Protein AF-A0A1V2H5Q6-F1 (afdb_monomer)

Mean predicted aligned error: 11.63 Å

Sequence (181 aa):
MLGTALLAGGGLLLTSLVARAMDHLVLPHLPTYTATATLPDAAARVTLDVYPLPGLPGEYARRLRFAGPAGNATVTPAADAGGYSRVSLYRTPRGSLAVVTMLGEDFFYDAAAGSVRSLRSYVGGERVDGAFTYLGAFDFVETAGRQGVHFRLVSPDEQAECNPAKSAVAACPRLRAARRE

Nearest PDB structures (foldseek):
  6q4w-assembly1_A  TM=3.412E-01  e=9.371E-02  Leishmania mexicana MHOM/GT/2001/U1103
  8uws-assembly1_B  TM=3.431E-01  e=5.092E-01  Enterobacter hormaechei
  8uws-assembly1_C  TM=3.413E-01  e=7.463E-01  Enterobacter hormaechei
  1yrz-assembly2_B  TM=3.298E-01  e=1.693E+00  Halalkalibacterium halodurans C-125
  2xyi-assembly1_A  TM=2.698E-01  e=1.788E+00  Drosophila melanogaster

Organism: NCBI:txid1817963

Radius of gyration: 21.39 Å; Cα contacts (8 Å, |Δi|>4): 344; chains: 1; bounding box: 43×57×73 Å

Structure (mmCIF, N/CA/C/O backbone):
data_AF-A0A1V2H5Q6-F1
#
_entry.id   AF-A0A1V2H5Q6-F1
#
loop_
_atom_site.group_PDB
_atom_site.id
_atom_site.type_symbol
_atom_site.label_atom_id
_atom_site.label_alt_id
_atom_site.label_comp_id
_atom_site.label_asym_id
_atom_site.label_entity_id
_atom_site.label_seq_id
_atom_site.pdbx_PDB_ins_code
_atom_site.Cartn_x
_atom_site.Cartn_y
_atom_site.Cartn_z
_atom_site.occupancy
_atom_site.B_iso_or_equiv
_atom_site.auth_seq_id
_atom_site.auth_comp_id
_atom_site.auth_asym_id
_atom_site.auth_atom_id
_atom_site.pdbx_PDB_model_num
ATOM 1 N N . MET A 1 1 ? 28.310 23.414 -50.725 1.00 46.41 1 MET A N 1
ATOM 2 C CA . MET A 1 1 ? 27.391 22.414 -50.135 1.00 46.41 1 MET A CA 1
ATOM 3 C C . MET A 1 1 ? 27.944 21.923 -48.790 1.00 46.41 1 MET A C 1
ATOM 5 O O . MET A 1 1 ? 28.491 20.836 -48.728 1.00 46.41 1 MET A O 1
ATOM 9 N N . LEU A 1 2 ? 27.864 22.735 -47.726 1.00 46.16 2 LEU A N 1
ATOM 10 C CA . LEU A 1 2 ? 28.378 22.392 -46.379 1.00 46.16 2 LEU A CA 1
ATOM 11 C C . LEU A 1 2 ? 27.372 22.688 -45.241 1.00 46.16 2 LEU A C 1
ATOM 13 O O . LEU A 1 2 ? 27.677 22.472 -44.076 1.00 46.16 2 LEU A O 1
ATOM 17 N N . GLY A 1 3 ? 26.166 23.172 -45.565 1.00 43.28 3 GLY A N 1
ATOM 18 C CA . GLY A 1 3 ? 25.188 23.653 -44.576 1.00 43.28 3 GLY A CA 1
ATOM 19 C C . GLY A 1 3 ? 24.210 22.603 -44.034 1.00 43.28 3 GLY A C 1
ATOM 20 O O . GLY A 1 3 ? 23.549 22.855 -43.035 1.00 43.28 3 GLY A O 1
ATOM 21 N N . THR A 1 4 ? 24.108 21.424 -44.653 1.00 48.72 4 THR A N 1
ATOM 22 C CA . THR A 1 4 ? 23.129 20.388 -44.270 1.00 48.72 4 THR A CA 1
ATOM 23 C C . THR A 1 4 ? 23.675 19.343 -43.291 1.00 48.72 4 THR A C 1
ATOM 25 O O . THR A 1 4 ? 22.891 18.708 -42.593 1.00 48.72 4 THR A O 1
ATOM 28 N N . ALA A 1 5 ? 24.999 19.194 -43.164 1.00 45.88 5 ALA A N 1
ATOM 29 C CA . ALA A 1 5 ? 25.607 18.207 -42.264 1.00 45.88 5 ALA A CA 1
ATOM 30 C C . ALA A 1 5 ? 25.599 18.636 -40.780 1.00 45.88 5 ALA A C 1
ATOM 32 O O . ALA A 1 5 ? 25.458 17.790 -39.898 1.00 45.88 5 ALA A O 1
ATOM 33 N N . LEU A 1 6 ? 25.685 19.943 -40.484 1.00 44.88 6 LEU A N 1
ATOM 34 C CA . LEU A 1 6 ? 25.680 20.443 -39.098 1.00 44.88 6 LEU A CA 1
ATOM 35 C C . LEU A 1 6 ? 24.304 20.338 -38.418 1.00 44.88 6 LEU A C 1
ATOM 37 O O . LEU A 1 6 ? 24.231 20.101 -37.214 1.00 44.88 6 LEU A O 1
ATOM 41 N N . LEU A 1 7 ? 23.215 20.471 -39.180 1.00 47.59 7 LEU A N 1
ATOM 42 C CA . LEU A 1 7 ? 21.852 20.389 -38.644 1.00 47.59 7 LEU A CA 1
ATOM 43 C C . LEU A 1 7 ? 21.458 18.950 -38.273 1.00 47.59 7 LEU A C 1
ATOM 45 O O . LEU A 1 7 ? 20.780 18.743 -37.269 1.00 47.59 7 LEU A O 1
ATOM 49 N N . ALA A 1 8 ? 21.945 17.951 -39.017 1.00 50.66 8 ALA A N 1
ATOM 50 C CA . ALA A 1 8 ? 21.715 16.542 -38.695 1.00 50.66 8 ALA A CA 1
ATOM 51 C C . ALA A 1 8 ? 22.502 16.090 -37.447 1.00 50.66 8 ALA A C 1
ATOM 53 O O . ALA A 1 8 ? 21.960 15.384 -36.598 1.00 50.66 8 ALA A O 1
ATOM 54 N N . GLY A 1 9 ? 23.756 16.538 -37.290 1.00 50.25 9 GLY A N 1
ATOM 55 C CA . GLY A 1 9 ? 24.594 16.194 -36.131 1.00 50.25 9 GLY A CA 1
ATOM 56 C C . GLY A 1 9 ? 24.148 16.859 -34.823 1.00 50.25 9 GLY A C 1
ATOM 57 O O . GLY A 1 9 ? 24.120 16.208 -33.779 1.00 50.25 9 GLY A O 1
ATOM 58 N N . GLY A 1 10 ? 23.741 18.134 -34.875 1.00 56.22 10 GLY A N 1
ATOM 59 C CA . GLY A 1 10 ? 23.216 18.854 -33.709 1.00 56.22 10 GLY A CA 1
ATOM 60 C C . GLY A 1 10 ? 21.866 18.315 -33.225 1.00 56.22 10 GLY A C 1
ATOM 61 O O . GLY A 1 10 ? 21.655 18.188 -32.020 1.00 56.22 10 GLY A O 1
ATOM 62 N N . GLY A 1 11 ? 20.984 17.925 -34.154 1.00 59.38 11 GLY A N 1
ATOM 63 C CA . GLY A 1 11 ? 19.701 17.295 -33.828 1.00 59.38 11 GLY A CA 1
ATOM 64 C C . GLY A 1 11 ? 19.866 15.965 -33.089 1.00 59.38 11 GLY A C 1
ATOM 65 O O . GLY A 1 11 ? 19.240 15.766 -32.052 1.00 59.38 11 GLY A O 1
ATOM 66 N N . LEU A 1 12 ? 20.764 15.096 -33.566 1.00 64.19 12 LEU A N 1
ATOM 67 C CA . LEU A 1 12 ? 21.021 13.783 -32.959 1.00 64.19 12 LEU A CA 1
ATOM 68 C C . LEU A 1 12 ? 21.668 13.880 -31.569 1.00 64.19 12 LEU A C 1
ATOM 70 O O . LEU A 1 12 ? 21.357 13.084 -30.680 1.00 64.19 12 LEU A O 1
ATOM 74 N N . LEU A 1 13 ? 22.548 14.863 -31.356 1.00 70.19 13 LEU A N 1
ATOM 75 C CA . LEU A 1 13 ? 23.154 15.122 -30.047 1.00 70.19 13 LEU A CA 1
ATOM 76 C C . LEU A 1 13 ? 22.114 15.615 -29.039 1.00 70.19 13 LEU A C 1
ATOM 78 O O . LEU A 1 13 ? 22.092 15.129 -27.910 1.00 70.19 13 LEU A O 1
ATOM 82 N N . LEU A 1 14 ? 21.225 16.523 -29.451 1.00 74.69 14 LEU A N 1
ATOM 83 C CA . LEU A 1 14 ? 20.171 17.047 -28.586 1.00 74.69 14 LEU A CA 1
ATOM 84 C C . LEU A 1 14 ? 19.164 15.953 -28.206 1.00 74.69 14 LEU A C 1
ATOM 86 O O . LEU A 1 14 ? 18.842 15.810 -27.029 1.00 74.69 14 LEU A O 1
ATOM 90 N N . THR A 1 15 ? 18.720 15.129 -29.162 1.00 70.31 15 THR A N 1
ATOM 91 C CA . THR A 1 15 ? 17.813 14.006 -28.870 1.00 70.31 15 THR A CA 1
ATOM 92 C C . THR A 1 15 ? 18.460 12.977 -27.951 1.00 70.31 15 THR A C 1
ATOM 94 O O . THR A 1 15 ? 17.799 12.470 -27.051 1.00 70.31 15 THR A O 1
ATOM 97 N N . SER A 1 16 ? 19.756 12.705 -28.121 1.00 71.50 16 SER A N 1
ATOM 98 C CA . SER A 1 16 ? 20.502 11.788 -27.249 1.00 71.50 16 SER A CA 1
ATOM 99 C C . SER A 1 16 ? 20.671 12.346 -25.834 1.00 71.50 16 SER A C 1
ATOM 101 O O . SER A 1 16 ? 20.563 11.601 -24.860 1.00 71.50 16 SER A O 1
ATOM 103 N N . LEU A 1 17 ? 20.907 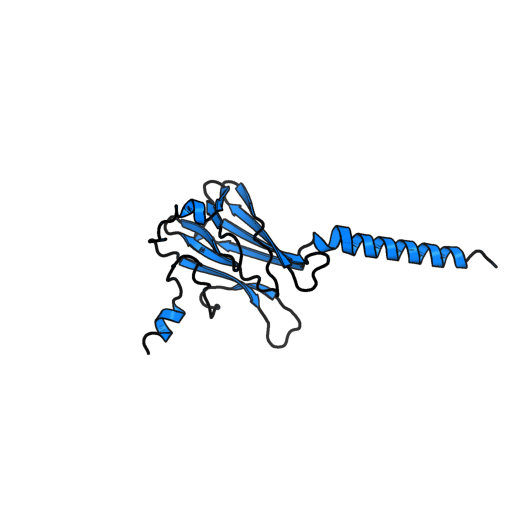13.658 -25.702 1.00 78.00 17 LEU A N 1
ATOM 104 C CA . LEU A 1 17 ? 20.995 14.324 -24.401 1.00 78.00 17 LEU A CA 1
ATOM 105 C C . LEU A 1 17 ? 19.646 14.316 -23.681 1.00 78.00 17 LEU A C 1
ATOM 107 O O . LEU A 1 17 ? 19.594 14.025 -22.491 1.00 78.00 17 LEU A O 1
ATOM 111 N N . VAL A 1 18 ? 18.562 14.599 -24.408 1.00 76.50 18 VAL A N 1
ATOM 112 C CA . VAL A 1 18 ? 17.193 14.554 -23.882 1.00 76.50 18 VAL A CA 1
ATOM 113 C C . VAL A 1 18 ? 16.824 13.130 -23.476 1.00 76.50 18 VAL A C 1
ATOM 115 O O . VAL A 1 18 ? 16.320 12.947 -22.376 1.00 76.50 18 VAL A O 1
ATOM 118 N N . ALA A 1 19 ? 17.127 12.119 -24.293 1.00 73.06 19 ALA A N 1
ATOM 119 C CA . ALA A 1 19 ? 16.886 10.718 -23.946 1.00 73.06 19 ALA A CA 1
ATOM 120 C C . ALA A 1 19 ? 17.635 10.320 -22.665 1.00 73.06 19 ALA A C 1
ATOM 122 O O . ALA A 1 19 ? 17.027 9.802 -21.734 1.00 73.06 19 ALA A O 1
ATOM 123 N N . ARG A 1 20 ? 18.923 10.671 -22.549 1.00 74.50 20 ARG A N 1
ATOM 124 C CA . ARG A 1 20 ? 19.688 10.435 -21.315 1.00 74.50 20 ARG A CA 1
ATOM 125 C C . ARG A 1 20 ? 19.146 11.203 -20.114 1.00 74.50 20 ARG A C 1
ATOM 127 O O . ARG A 1 20 ? 19.107 10.656 -19.017 1.00 74.50 20 ARG A O 1
ATOM 134 N N . ALA A 1 21 ? 18.744 12.458 -20.292 1.00 74.88 21 ALA A N 1
ATOM 135 C CA . ALA A 1 21 ? 18.140 13.241 -19.221 1.00 74.88 21 ALA A CA 1
ATOM 136 C C . ALA A 1 21 ? 16.815 12.613 -18.764 1.00 74.88 21 ALA A C 1
ATOM 138 O O . ALA A 1 21 ? 16.571 12.514 -17.566 1.00 74.88 21 ALA A O 1
ATOM 139 N N . MET A 1 22 ? 15.995 12.122 -19.693 1.00 73.75 22 MET A N 1
ATOM 140 C CA . MET A 1 22 ? 14.765 11.398 -19.377 1.00 73.75 22 MET A CA 1
ATOM 141 C C . MET A 1 22 ? 15.057 10.104 -18.608 1.00 73.75 22 MET A C 1
ATOM 143 O O . MET A 1 22 ? 14.470 9.902 -17.545 1.00 73.75 22 MET A O 1
ATOM 147 N N . ASP A 1 23 ? 16.002 9.286 -19.078 1.00 68.44 23 ASP A N 1
ATOM 148 C CA . ASP A 1 23 ? 16.392 8.016 -18.446 1.00 68.44 23 ASP A CA 1
ATOM 149 C C . ASP A 1 23 ? 16.952 8.190 -17.031 1.00 68.44 23 ASP A C 1
ATOM 151 O O . ASP A 1 23 ? 16.704 7.358 -16.160 1.00 68.44 23 ASP A O 1
ATOM 155 N N . HIS A 1 24 ? 17.697 9.269 -16.779 1.00 67.69 24 HIS A N 1
ATOM 156 C CA . HIS A 1 24 ? 18.380 9.466 -15.500 1.00 67.69 24 HIS A CA 1
ATOM 157 C C . HIS A 1 24 ? 17.657 10.397 -14.523 1.00 67.69 24 HIS A C 1
ATOM 159 O O . HIS A 1 24 ? 17.869 10.263 -13.320 1.00 67.69 24 HIS A O 1
ATOM 165 N N . LEU A 1 25 ? 16.829 11.332 -15.001 1.00 69.94 25 LEU A N 1
ATOM 166 C CA . LEU A 1 25 ? 16.238 12.385 -14.160 1.00 69.94 25 LEU A CA 1
ATOM 167 C C . LEU A 1 25 ? 14.714 12.325 -14.069 1.00 69.94 25 LEU A C 1
ATOM 169 O O . LEU A 1 25 ? 14.153 12.926 -13.159 1.00 69.94 25 LEU A O 1
ATOM 173 N N . VAL A 1 26 ? 14.028 11.658 -15.001 1.00 69.06 26 VAL A N 1
ATOM 174 C CA . VAL A 1 26 ? 12.557 11.703 -15.074 1.00 69.06 26 VAL A CA 1
ATOM 175 C C . VAL A 1 26 ? 11.953 10.320 -14.897 1.00 69.06 26 VAL A C 1
ATOM 177 O O . VAL A 1 26 ? 11.175 10.101 -13.969 1.00 69.06 26 VAL A O 1
ATOM 180 N N . LEU A 1 27 ? 12.330 9.369 -15.751 1.00 66.81 27 LEU A N 1
ATOM 181 C CA . LEU A 1 27 ? 11.757 8.024 -15.770 1.00 66.81 27 LEU A CA 1
ATOM 182 C C . LEU A 1 27 ? 11.904 7.265 -14.440 1.00 66.81 27 LEU A C 1
ATOM 184 O O . LEU A 1 27 ? 10.928 6.638 -14.037 1.00 66.81 27 LEU A O 1
ATOM 188 N N . PRO A 1 28 ? 13.015 7.370 -13.684 1.00 69.81 28 PRO A N 1
ATOM 189 C CA . PRO A 1 28 ? 13.123 6.688 -12.395 1.00 69.81 28 PRO A CA 1
ATOM 190 C C . PRO A 1 28 ? 12.231 7.270 -11.291 1.00 69.81 28 PRO A C 1
ATOM 192 O O . PRO A 1 28 ? 12.076 6.676 -10.225 1.00 69.81 28 PRO A O 1
ATOM 195 N N . HIS A 1 29 ? 11.652 8.449 -11.520 1.00 70.62 29 HIS A N 1
ATOM 196 C CA . HIS A 1 29 ? 10.730 9.105 -10.595 1.00 70.62 29 HIS A CA 1
ATOM 197 C C . HIS A 1 29 ? 9.265 8.954 -11.010 1.00 70.62 29 HIS A C 1
ATOM 199 O O . HIS A 1 29 ? 8.377 9.383 -10.269 1.00 70.62 29 HIS A O 1
ATOM 205 N N . LEU A 1 30 ? 9.003 8.316 -12.153 1.00 79.81 30 LEU A N 1
ATOM 206 C CA . LEU A 1 30 ? 7.670 7.902 -12.565 1.00 79.81 30 LEU A CA 1
ATOM 207 C C . LEU A 1 30 ? 7.440 6.445 -12.150 1.00 79.81 30 LEU A C 1
ATOM 209 O O . LEU A 1 30 ? 8.328 5.608 -12.324 1.00 79.81 30 LEU A O 1
ATOM 213 N N . PRO A 1 31 ? 6.272 6.115 -11.580 1.00 85.25 31 PRO A N 1
ATOM 214 C CA . PRO A 1 31 ? 5.986 4.736 -11.238 1.00 85.25 31 PRO A CA 1
ATOM 215 C C . PRO A 1 31 ? 5.829 3.903 -12.512 1.00 85.25 31 PRO A C 1
ATOM 217 O O . PRO A 1 31 ? 5.096 4.279 -13.425 1.00 85.25 31 PRO A O 1
ATOM 220 N N . THR A 1 32 ? 6.489 2.747 -12.556 1.00 83.69 32 THR A N 1
ATOM 221 C CA . THR A 1 32 ? 6.222 1.705 -13.557 1.00 83.69 32 THR A CA 1
ATOM 222 C C . THR A 1 32 ? 4.832 1.115 -13.347 1.00 83.69 32 THR A C 1
ATOM 224 O O . THR A 1 32 ? 4.120 0.849 -14.312 1.00 83.69 32 THR A O 1
ATOM 227 N N . TYR A 1 33 ? 4.431 0.945 -12.084 1.00 84.88 33 TYR A N 1
ATOM 228 C CA . TYR A 1 33 ? 3.115 0.438 -11.715 1.00 84.88 33 TYR A CA 1
ATOM 229 C C . TYR A 1 33 ? 2.506 1.284 -10.604 1.00 84.88 33 TYR A C 1
ATOM 231 O O . TYR A 1 33 ? 3.184 1.638 -9.640 1.00 84.88 33 TYR A O 1
ATOM 239 N N . THR A 1 34 ? 1.205 1.539 -10.710 1.00 88.50 34 THR A N 1
ATOM 240 C CA . THR A 1 34 ? 0.406 2.144 -9.644 1.00 88.50 34 THR A CA 1
ATOM 241 C C . THR A 1 34 ? -0.834 1.294 -9.429 1.00 88.50 34 THR A C 1
ATOM 243 O O . THR A 1 34 ? -1.575 1.014 -10.370 1.00 88.50 34 THR A O 1
ATOM 246 N N . ALA A 1 35 ? -1.078 0.912 -8.179 1.00 90.94 35 ALA A N 1
ATOM 247 C CA . ALA A 1 35 ? -2.293 0.227 -7.767 1.00 90.94 35 ALA A CA 1
ATOM 248 C C . ALA A 1 35 ? -2.939 0.964 -6.599 1.00 90.94 35 ALA A C 1
ATOM 250 O O . ALA A 1 35 ? -2.268 1.348 -5.644 1.00 90.94 35 ALA A O 1
ATOM 251 N N . THR A 1 36 ? -4.258 1.118 -6.647 1.00 93.44 36 THR A N 1
ATOM 252 C CA . THR A 1 36 ? -5.033 1.762 -5.585 1.00 93.44 36 THR A CA 1
ATOM 253 C C . THR A 1 36 ? -6.097 0.808 -5.069 1.00 93.44 36 THR A C 1
ATOM 255 O O . THR A 1 36 ? -6.786 0.151 -5.845 1.00 93.44 36 THR A O 1
ATOM 258 N N . ALA A 1 37 ? -6.260 0.773 -3.751 1.00 91.94 37 ALA A N 1
ATOM 259 C CA . ALA A 1 37 ? -7.332 0.080 -3.064 1.00 91.94 37 ALA A CA 1
ATOM 260 C C . ALA A 1 37 ? -8.101 1.053 -2.170 1.00 91.94 37 ALA A C 1
ATOM 262 O O . ALA A 1 37 ? -7.505 1.850 -1.444 1.00 91.94 37 ALA A O 1
ATOM 263 N N . THR A 1 38 ? -9.428 0.963 -2.200 1.00 91.88 38 THR A N 1
ATOM 264 C CA . THR A 1 38 ? -10.296 1.643 -1.234 1.00 91.88 38 THR A CA 1
ATOM 265 C C . THR A 1 38 ? -10.755 0.609 -0.217 1.00 91.88 38 THR A C 1
ATOM 267 O O . THR A 1 38 ? -11.320 -0.413 -0.595 1.00 91.88 38 THR A O 1
ATOM 270 N N . LEU A 1 39 ? -10.498 0.870 1.060 1.00 86.50 39 LEU A N 1
ATOM 271 C CA . LEU A 1 39 ? -10.822 -0.003 2.181 1.00 86.50 39 LEU A CA 1
ATOM 272 C C . LEU A 1 39 ? -11.911 0.689 3.015 1.00 86.50 39 LEU A C 1
ATOM 274 O O . LEU A 1 39 ? -11.577 1.437 3.939 1.00 86.50 39 LEU A O 1
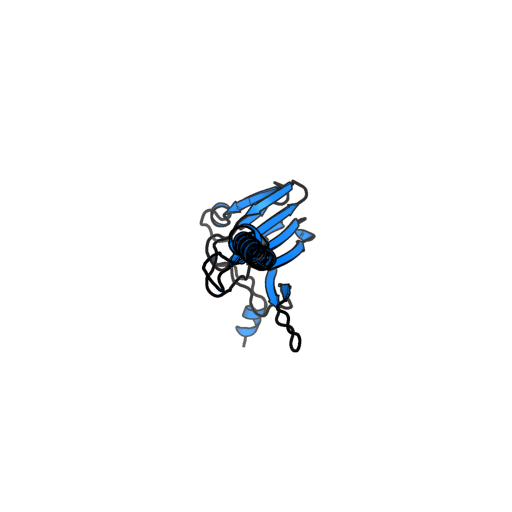ATOM 278 N N . PRO A 1 40 ? -13.201 0.507 2.670 1.00 77.25 40 PRO A N 1
ATOM 279 C CA . PRO A 1 40 ? -14.297 1.244 3.300 1.00 77.25 40 PRO A CA 1
ATO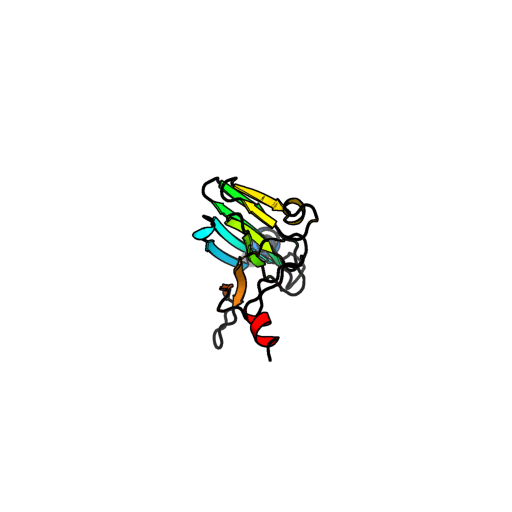M 280 C C . PRO A 1 40 ? -14.353 1.002 4.812 1.00 77.25 40 PRO A C 1
ATOM 282 O O . PRO A 1 40 ? -14.464 1.954 5.577 1.00 77.25 40 PRO A O 1
ATOM 285 N N . ASP A 1 41 ? -14.132 -0.239 5.244 1.00 73.31 41 ASP A N 1
ATOM 286 C CA . ASP A 1 41 ? -14.097 -0.631 6.658 1.00 73.31 41 ASP A CA 1
ATOM 287 C C . ASP A 1 41 ? -12.977 0.033 7.473 1.00 73.31 41 ASP A C 1
ATOM 289 O O . ASP A 1 41 ? -13.052 0.077 8.697 1.00 73.31 41 ASP A O 1
ATOM 293 N N . ALA A 1 42 ? -11.922 0.516 6.812 1.00 71.75 42 ALA A N 1
ATOM 294 C CA . ALA A 1 42 ? -10.810 1.227 7.441 1.00 71.75 42 ALA A CA 1
ATOM 295 C C . ALA A 1 42 ? -10.866 2.743 7.179 1.00 71.75 42 ALA A C 1
ATOM 297 O O . ALA A 1 42 ? -9.926 3.454 7.534 1.00 71.75 42 ALA A O 1
ATOM 298 N N . ALA A 1 43 ? -11.926 3.228 6.513 1.00 81.25 43 ALA A N 1
ATOM 299 C CA . ALA A 1 43 ? -12.074 4.603 6.033 1.00 81.25 43 ALA A CA 1
ATOM 300 C C . ALA A 1 43 ? -10.812 5.134 5.320 1.00 81.25 43 ALA A C 1
ATOM 302 O O . ALA A 1 43 ? -10.447 6.302 5.455 1.00 81.25 43 ALA A O 1
ATOM 303 N N . ALA A 1 44 ? -10.123 4.262 4.578 1.00 88.31 44 ALA A N 1
ATOM 304 C CA . ALA A 1 44 ? -8.807 4.546 4.024 1.00 88.31 44 ALA A CA 1
ATOM 305 C C . ALA A 1 44 ? -8.728 4.177 2.543 1.00 88.31 44 ALA A C 1
ATOM 307 O O . ALA A 1 44 ? -9.250 3.155 2.097 1.00 88.31 44 ALA A O 1
ATOM 308 N N . ARG A 1 45 ? -7.999 4.983 1.778 1.00 93.38 45 ARG A N 1
ATOM 309 C CA . ARG A 1 45 ? -7.510 4.644 0.444 1.00 93.38 45 ARG A CA 1
ATOM 310 C C . ARG A 1 45 ? -6.005 4.442 0.516 1.00 93.38 45 ARG A C 1
ATOM 312 O O . ARG A 1 45 ? -5.285 5.306 1.007 1.00 93.38 45 ARG A O 1
ATOM 319 N N . VAL A 1 46 ? -5.537 3.320 -0.011 1.00 94.25 46 VAL A N 1
ATOM 320 C CA . VAL A 1 46 ? -4.118 2.967 -0.076 1.00 94.25 46 VAL A CA 1
ATOM 321 C C . VAL A 1 46 ? -3.703 2.936 -1.534 1.00 94.25 46 VAL A C 1
ATOM 323 O O . VAL A 1 46 ? -4.362 2.297 -2.348 1.00 94.25 46 VAL A O 1
ATOM 326 N N . THR A 1 47 ? -2.625 3.625 -1.879 1.00 94.12 47 THR A N 1
ATOM 327 C CA . THR A 1 47 ? -2.012 3.562 -3.206 1.00 94.12 47 THR A CA 1
ATOM 328 C C . THR A 1 47 ? -0.583 3.077 -3.075 1.00 94.12 47 THR A C 1
ATOM 330 O O . THR A 1 47 ? 0.169 3.610 -2.264 1.00 94.12 47 THR A O 1
ATOM 333 N N . LEU A 1 48 ? -0.222 2.073 -3.862 1.00 91.62 48 LEU A N 1
ATOM 334 C CA . LEU A 1 48 ? 1.133 1.573 -3.993 1.00 91.62 48 LEU A CA 1
ATOM 335 C C . LEU A 1 48 ? 1.672 1.967 -5.364 1.00 91.62 48 LEU A C 1
ATOM 337 O O . LEU A 1 48 ? 1.138 1.548 -6.390 1.00 91.62 48 LEU A O 1
ATOM 341 N N . ASP A 1 49 ? 2.734 2.756 -5.350 1.00 90.00 49 ASP A N 1
ATOM 342 C CA . ASP A 1 49 ? 3.527 3.100 -6.519 1.00 90.00 49 ASP A CA 1
ATOM 343 C C . ASP A 1 49 ? 4.825 2.287 -6.502 1.00 90.00 49 ASP A C 1
ATOM 345 O O . ASP A 1 49 ? 5.497 2.204 -5.469 1.00 90.00 49 ASP A O 1
ATOM 349 N N . VAL A 1 50 ? 5.181 1.701 -7.641 1.00 86.06 50 VAL A N 1
ATOM 350 C CA . VAL A 1 50 ? 6.387 0.889 -7.832 1.00 86.06 50 VAL A CA 1
ATOM 351 C C . VAL A 1 50 ? 7.279 1.585 -8.850 1.00 86.06 50 VAL A C 1
ATOM 353 O O . VAL A 1 50 ? 6.851 1.833 -9.976 1.00 86.06 50 VAL A O 1
ATOM 356 N N . TYR A 1 51 ? 8.509 1.898 -8.457 1.00 85.62 51 TYR A N 1
ATOM 357 C CA . TYR A 1 51 ? 9.477 2.654 -9.254 1.00 85.62 51 TYR A CA 1
ATOM 358 C C . TYR A 1 51 ? 10.661 1.765 -9.620 1.00 85.62 51 TYR A C 1
ATOM 360 O O . TYR A 1 51 ? 11.109 1.007 -8.757 1.00 85.62 51 TYR A O 1
ATOM 368 N N . PRO A 1 52 ? 11.209 1.871 -10.837 1.00 81.25 52 PRO A N 1
ATOM 369 C CA . PRO A 1 52 ? 12.451 1.193 -11.170 1.00 81.25 52 PRO A CA 1
ATOM 370 C C . PRO A 1 52 ? 13.606 1.866 -10.419 1.00 81.25 52 PRO A C 1
ATOM 372 O O . PRO A 1 52 ? 13.644 3.095 -10.303 1.00 81.25 52 PRO A O 1
ATOM 375 N N . LEU A 1 53 ? 14.556 1.085 -9.905 1.00 78.38 53 LEU A N 1
ATOM 376 C CA . LEU A 1 53 ? 15.757 1.644 -9.288 1.00 78.38 53 LEU A CA 1
ATOM 377 C C . LEU A 1 53 ? 16.818 1.973 -10.355 1.00 78.38 53 LEU A C 1
ATOM 379 O O . LEU A 1 53 ? 17.232 1.082 -11.102 1.00 78.38 53 LEU A O 1
ATOM 383 N N . PRO A 1 54 ? 17.293 3.235 -10.442 1.00 76.19 54 PRO A N 1
ATOM 384 C CA . PRO A 1 54 ? 18.360 3.594 -11.370 1.00 76.19 54 PRO A CA 1
ATOM 385 C C . PRO A 1 54 ? 19.603 2.728 -11.160 1.00 76.19 54 PRO A C 1
ATOM 387 O O . PRO A 1 54 ? 20.110 2.618 -10.047 1.00 76.19 54 PRO A O 1
ATOM 390 N N . GLY A 1 55 ? 20.125 2.154 -12.244 1.00 76.06 55 GLY A N 1
ATOM 391 C CA . GLY A 1 55 ? 21.358 1.363 -12.211 1.00 76.06 55 GLY A CA 1
ATOM 392 C C . GLY A 1 55 ? 21.208 -0.059 -11.661 1.00 76.06 55 GLY A C 1
ATOM 393 O O . GLY A 1 55 ? 22.199 -0.784 -11.653 1.00 76.06 55 GLY A O 1
ATOM 394 N N . LEU A 1 56 ? 20.000 -0.478 -11.266 1.00 76.94 56 LEU A N 1
ATOM 395 C CA . LEU A 1 56 ? 19.711 -1.818 -10.746 1.00 76.94 56 LEU A CA 1
ATOM 396 C C . LEU A 1 56 ? 18.565 -2.457 -11.555 1.00 76.94 56 LEU A C 1
ATOM 398 O O . LEU A 1 56 ? 17.398 -2.383 -11.163 1.00 76.94 56 LEU A O 1
ATOM 402 N N . PRO A 1 57 ? 18.864 -3.044 -12.733 1.00 73.75 57 PRO A N 1
ATOM 403 C CA . PRO A 1 57 ? 17.850 -3.651 -13.589 1.00 73.75 57 PRO A CA 1
ATOM 404 C C . PRO A 1 57 ? 17.076 -4.756 -12.863 1.00 73.75 57 PRO A C 1
ATOM 406 O O . PRO A 1 57 ? 17.669 -5.681 -12.317 1.00 73.75 57 PRO A O 1
ATOM 409 N N . GLY A 1 58 ? 15.744 -4.675 -12.892 1.00 72.12 58 GLY A N 1
ATOM 410 C CA . GLY A 1 58 ? 14.864 -5.644 -12.229 1.00 72.12 58 GLY A CA 1
ATOM 411 C C . GLY A 1 58 ? 14.656 -5.399 -10.730 1.00 72.12 58 GLY A C 1
ATOM 412 O O . GLY A 1 58 ? 13.918 -6.156 -10.098 1.00 72.12 58 GLY A O 1
ATOM 413 N N . GLU A 1 59 ? 15.252 -4.347 -10.163 1.00 77.44 59 GLU A N 1
ATOM 414 C CA . GLU A 1 59 ? 14.985 -3.920 -8.791 1.00 77.44 59 GLU A CA 1
ATOM 415 C C . GLU A 1 59 ? 14.017 -2.739 -8.743 1.00 77.44 59 GLU A C 1
ATOM 417 O O . GLU A 1 59 ? 14.032 -1.843 -9.596 1.00 77.44 59 GLU A O 1
ATOM 422 N N . TYR A 1 60 ? 13.174 -2.733 -7.708 1.00 79.00 60 TYR A N 1
ATOM 423 C CA . TYR A 1 60 ? 12.090 -1.768 -7.596 1.00 79.00 60 TYR A CA 1
ATOM 424 C C . TYR A 1 60 ? 11.960 -1.181 -6.190 1.00 79.00 60 TYR A C 1
ATOM 426 O O . TYR A 1 60 ? 11.857 -1.900 -5.190 1.00 79.00 60 TYR A O 1
ATOM 434 N N . ALA A 1 61 ? 11.853 0.145 -6.125 1.00 82.69 61 ALA A N 1
ATOM 435 C CA . ALA A 1 61 ? 11.440 0.872 -4.931 1.00 82.69 61 ALA A CA 1
ATOM 436 C C . ALA A 1 61 ? 9.913 0.964 -4.850 1.00 82.69 61 ALA A C 1
ATOM 438 O O . ALA A 1 61 ? 9.216 0.903 -5.865 1.00 82.69 61 ALA A O 1
ATOM 439 N N . ARG A 1 62 ? 9.381 1.163 -3.639 1.00 84.44 62 ARG A N 1
ATOM 440 C CA . ARG A 1 62 ? 7.943 1.376 -3.423 1.00 84.44 62 ARG A CA 1
ATOM 441 C C . ARG A 1 62 ? 7.666 2.675 -2.717 1.00 84.44 62 ARG A C 1
ATOM 443 O O . ARG A 1 62 ? 8.420 3.089 -1.844 1.00 84.44 62 ARG A O 1
ATOM 450 N N . ARG A 1 63 ? 6.499 3.232 -2.999 1.00 89.69 63 ARG A N 1
ATOM 451 C CA . ARG A 1 63 ? 5.891 4.277 -2.188 1.00 89.69 63 ARG A CA 1
ATOM 452 C C . ARG A 1 63 ? 4.456 3.897 -1.889 1.00 89.69 63 ARG A C 1
ATOM 454 O O . ARG A 1 63 ? 3.661 3.680 -2.796 1.00 89.69 63 ARG A O 1
ATOM 461 N N . LEU A 1 64 ? 4.132 3.835 -0.608 1.00 91.50 64 LEU A N 1
ATOM 462 C CA . LEU A 1 64 ? 2.772 3.682 -0.126 1.00 91.50 64 LEU A CA 1
ATOM 463 C C . LEU A 1 64 ? 2.230 5.053 0.241 1.00 91.50 64 LEU A C 1
ATOM 465 O O . LEU A 1 64 ? 2.845 5.785 1.014 1.00 91.50 64 LEU A O 1
ATOM 469 N N . ARG A 1 65 ? 1.066 5.383 -0.300 1.00 94.06 65 ARG A N 1
ATOM 470 C CA . ARG A 1 65 ? 0.313 6.592 0.013 1.00 94.06 65 ARG A CA 1
ATOM 471 C C . ARG A 1 65 ? -1.007 6.193 0.643 1.00 94.06 65 ARG A C 1
ATOM 473 O O . ARG A 1 65 ? -1.762 5.412 0.069 1.00 94.06 65 ARG A O 1
ATOM 480 N N . PHE A 1 66 ? -1.287 6.755 1.802 1.00 94.00 66 PHE A N 1
ATOM 481 C CA . PHE A 1 66 ? -2.534 6.590 2.523 1.00 94.00 66 PHE A CA 1
ATOM 482 C C . PHE A 1 66 ? -3.309 7.895 2.453 1.00 94.00 66 PHE A C 1
ATOM 484 O O . PHE A 1 66 ? -2.730 8.966 2.638 1.00 94.00 66 PHE A O 1
ATOM 491 N N . ALA A 1 67 ? -4.604 7.799 2.202 1.00 93.19 67 ALA A N 1
ATOM 492 C CA . ALA A 1 67 ? -5.535 8.907 2.304 1.00 93.19 67 ALA A CA 1
ATOM 493 C C . ALA A 1 67 ? -6.709 8.477 3.180 1.00 93.19 67 ALA A C 1
ATOM 495 O O . ALA A 1 67 ? -7.294 7.415 2.958 1.00 93.19 67 ALA A O 1
ATOM 496 N N . GLY A 1 68 ? -7.046 9.302 4.159 1.00 90.56 68 GLY A N 1
ATOM 497 C CA . GLY A 1 68 ? -8.132 9.070 5.100 1.00 90.56 68 GLY A CA 1
ATOM 498 C C . GLY A 1 68 ? -8.784 10.389 5.512 1.00 90.56 68 GLY A C 1
ATOM 499 O O . GLY A 1 68 ? -8.351 11.458 5.073 1.00 90.56 68 GLY A O 1
ATOM 500 N N . PRO A 1 69 ? -9.825 10.342 6.356 1.00 86.94 69 PRO A N 1
ATOM 501 C CA . PRO A 1 69 ? -10.601 11.523 6.731 1.00 86.94 69 PRO A CA 1
ATOM 502 C C . PRO A 1 69 ? -9.765 12.589 7.449 1.00 86.94 69 PRO A C 1
ATOM 504 O O . PRO A 1 69 ? -10.026 13.777 7.286 1.00 86.94 69 PRO A O 1
ATOM 507 N N . ALA A 1 70 ? -8.748 12.180 8.212 1.00 88.88 70 ALA A N 1
ATOM 508 C CA . ALA A 1 70 ? -7.876 13.093 8.945 1.00 88.88 70 ALA A CA 1
ATOM 509 C C . ALA A 1 70 ? -6.652 13.575 8.145 1.00 88.88 70 ALA A C 1
ATOM 511 O O . ALA A 1 70 ? -5.873 14.380 8.650 1.00 88.88 70 ALA A O 1
ATOM 512 N N . GLY A 1 71 ? -6.465 13.100 6.908 1.00 88.31 71 GLY A N 1
ATOM 513 C CA . GLY A 1 71 ? -5.382 13.539 6.031 1.00 88.31 71 GLY A CA 1
ATOM 514 C C . GLY A 1 71 ? -4.646 12.407 5.320 1.00 88.31 71 GLY A C 1
ATOM 515 O O . GLY A 1 71 ? -5.067 11.246 5.309 1.00 88.31 71 GLY A O 1
ATOM 516 N N . ASN A 1 72 ? -3.519 12.781 4.714 1.00 91.81 72 ASN A N 1
ATOM 517 C C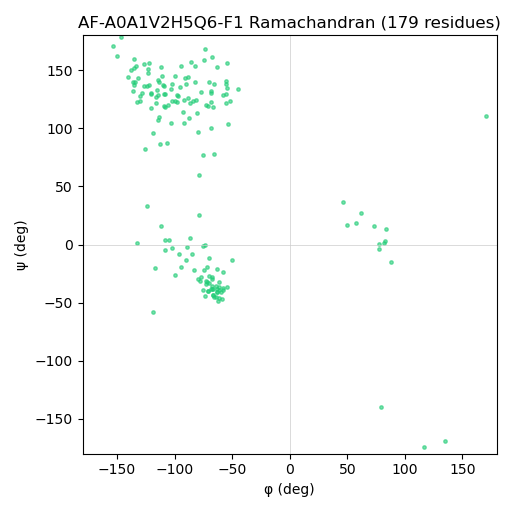A . ASN A 1 72 ? -2.706 11.900 3.886 1.00 91.81 72 ASN A CA 1
ATOM 518 C C . ASN A 1 72 ? -1.371 11.585 4.560 1.00 91.81 72 ASN A C 1
ATOM 520 O O . ASN A 1 72 ? -0.758 12.456 5.174 1.00 91.81 72 ASN A O 1
ATOM 524 N N . ALA A 1 73 ? -0.877 10.368 4.359 1.00 92.12 73 ALA A N 1
ATOM 525 C CA . ALA A 1 73 ? 0.438 9.946 4.818 1.00 92.12 73 ALA A CA 1
ATOM 526 C C . ALA A 1 73 ? 1.173 9.176 3.720 1.00 92.12 73 ALA A C 1
ATOM 528 O O . ALA A 1 73 ? 0.555 8.566 2.849 1.00 92.12 73 ALA A O 1
ATOM 529 N N . THR A 1 74 ? 2.503 9.214 3.731 1.00 92.25 74 THR A N 1
ATOM 530 C CA . THR A 1 74 ? 3.333 8.511 2.746 1.00 92.25 74 THR A CA 1
ATOM 531 C C . THR A 1 74 ? 4.483 7.806 3.443 1.00 92.25 74 THR A C 1
ATOM 533 O O . THR A 1 74 ? 5.123 8.394 4.311 1.00 92.25 74 THR A O 1
ATOM 536 N N . VAL A 1 75 ? 4.761 6.569 3.038 1.00 89.38 75 VAL A N 1
ATOM 537 C CA . VAL A 1 75 ? 5.957 5.826 3.451 1.00 89.38 75 VAL A CA 1
ATOM 538 C C . VAL A 1 75 ? 6.620 5.163 2.255 1.00 89.38 75 VAL A C 1
ATOM 540 O O . VAL A 1 75 ? 5.969 4.836 1.263 1.00 89.38 75 VAL A O 1
ATOM 543 N N . THR A 1 76 ? 7.922 4.941 2.373 1.00 87.12 76 THR A N 1
ATOM 544 C CA . THR A 1 76 ? 8.743 4.281 1.358 1.00 87.12 76 THR A CA 1
ATOM 545 C C . THR A 1 76 ? 9.314 3.015 1.990 1.00 87.12 76 THR A C 1
ATOM 547 O O . THR A 1 76 ? 10.305 3.106 2.716 1.00 87.12 76 THR A O 1
ATOM 550 N N . PRO A 1 77 ? 8.675 1.845 1.796 1.00 79.62 77 PRO A N 1
ATOM 551 C CA . PRO A 1 77 ? 9.237 0.570 2.226 1.00 79.62 77 PRO A CA 1
ATOM 552 C C . PRO A 1 77 ? 10.641 0.348 1.663 1.00 79.62 77 PRO A C 1
ATOM 554 O O . PRO A 1 77 ? 10.981 0.878 0.603 1.00 79.62 77 PRO A O 1
ATOM 557 N N . ALA A 1 78 ? 11.425 -0.492 2.341 1.00 75.88 78 ALA A N 1
ATOM 558 C CA . ALA A 1 78 ? 12.705 -0.934 1.807 1.00 75.88 78 ALA A CA 1
ATOM 559 C C . ALA A 1 78 ? 12.512 -1.566 0.417 1.00 75.88 78 ALA A C 1
ATOM 561 O O . ALA A 1 78 ? 11.528 -2.274 0.169 1.00 75.88 78 ALA A O 1
ATOM 562 N N . ALA A 1 79 ? 13.450 -1.284 -0.485 1.00 68.56 79 ALA A N 1
ATOM 563 C CA . ALA A 1 79 ? 13.509 -1.963 -1.769 1.00 68.56 79 ALA A CA 1
ATOM 564 C C . ALA A 1 79 ? 13.769 -3.460 -1.554 1.00 68.56 79 ALA A C 1
ATOM 566 O O . ALA A 1 79 ? 14.385 -3.854 -0.560 1.00 68.56 79 ALA A O 1
ATOM 567 N N . ASP A 1 80 ? 13.311 -4.285 -2.490 1.00 63.22 80 ASP A N 1
ATOM 568 C CA . ASP A 1 80 ? 13.744 -5.674 -2.559 1.00 63.22 80 ASP A CA 1
ATOM 569 C C . ASP A 1 80 ? 14.363 -6.003 -3.912 1.00 63.22 80 ASP A C 1
ATOM 571 O O . ASP A 1 80 ? 14.121 -5.344 -4.927 1.00 63.22 80 ASP A O 1
ATOM 575 N N . ALA A 1 81 ? 15.202 -7.031 -3.869 1.00 56.91 81 ALA A N 1
ATOM 576 C CA . ALA A 1 81 ? 15.809 -7.630 -5.036 1.00 56.91 81 ALA A CA 1
ATOM 577 C C . ALA A 1 81 ? 14.894 -8.734 -5.581 1.00 56.91 81 ALA A C 1
ATOM 579 O O . ALA A 1 81 ? 14.262 -9.471 -4.820 1.00 56.91 81 ALA A O 1
ATOM 580 N N . GLY A 1 82 ? 14.854 -8.874 -6.906 1.00 58.19 82 GLY A N 1
ATOM 581 C CA . GLY A 1 82 ? 14.121 -9.955 -7.570 1.00 58.19 82 GLY A CA 1
ATOM 582 C C . GLY A 1 82 ? 12.626 -9.701 -7.782 1.00 58.19 82 GLY A C 1
ATOM 583 O O . GLY A 1 82 ? 11.907 -10.640 -8.103 1.00 58.19 82 GLY A O 1
ATOM 584 N N . GLY A 1 83 ? 12.150 -8.461 -7.620 1.00 53.16 83 GLY A N 1
ATOM 585 C CA . GLY A 1 83 ? 10.788 -8.073 -8.011 1.00 53.16 83 GLY A CA 1
ATOM 586 C C . GLY A 1 83 ? 9.671 -8.595 -7.101 1.00 53.16 83 GLY A C 1
ATOM 587 O O . GLY A 1 83 ? 8.505 -8.561 -7.487 1.00 53.16 83 GLY A O 1
ATOM 588 N N . TYR A 1 84 ? 9.996 -9.051 -5.889 1.00 60.34 84 TYR A N 1
ATOM 589 C CA . TYR A 1 84 ? 9.034 -9.606 -4.929 1.00 60.34 84 TYR A CA 1
ATOM 590 C C . TYR A 1 84 ? 8.234 -8.518 -4.190 1.00 60.34 84 TYR A C 1
ATOM 592 O O . TYR A 1 84 ? 8.209 -8.420 -2.969 1.00 60.34 84 TYR A O 1
ATOM 600 N N . SER A 1 85 ? 7.496 -7.694 -4.925 1.00 64.06 85 SER A N 1
ATOM 601 C CA . SER A 1 85 ? 6.833 -6.490 -4.409 1.00 64.06 85 SER A CA 1
ATOM 602 C C . SER A 1 85 ? 5.525 -6.705 -3.646 1.00 64.06 85 SER A C 1
ATOM 604 O O . SER A 1 85 ? 4.702 -5.788 -3.578 1.00 64.06 85 SER A O 1
ATOM 606 N N . ARG A 1 86 ? 5.312 -7.883 -3.048 1.00 79.50 86 ARG A N 1
ATOM 607 C CA . ARG A 1 86 ? 4.064 -8.161 -2.331 1.00 79.50 86 ARG A CA 1
ATOM 608 C C . ARG A 1 86 ? 3.960 -7.271 -1.091 1.00 79.50 86 ARG A C 1
ATOM 610 O O . ARG A 1 86 ? 4.747 -7.384 -0.148 1.00 79.50 86 ARG A O 1
ATOM 617 N N . VAL A 1 87 ? 2.933 -6.425 -1.065 1.00 85.12 87 VAL A N 1
ATOM 618 C CA . VAL A 1 87 ? 2.570 -5.610 0.102 1.00 85.12 87 VAL A CA 1
ATOM 619 C C . VAL A 1 87 ? 1.226 -6.083 0.625 1.00 85.12 87 VAL A C 1
ATOM 621 O O . VAL A 1 87 ? 0.198 -5.892 -0.020 1.00 85.12 87 VAL A O 1
ATOM 624 N N . SER A 1 88 ? 1.237 -6.717 1.793 1.00 85.38 88 SER A N 1
ATOM 625 C CA . SER A 1 88 ? 0.041 -7.288 2.410 1.00 85.38 88 SER A CA 1
ATOM 626 C C . SER A 1 88 ? -0.652 -6.276 3.311 1.00 85.38 88 SER A C 1
ATOM 628 O O . SER A 1 88 ? -0.004 -5.561 4.074 1.00 85.38 88 SER A O 1
ATOM 630 N N . LEU A 1 89 ? -1.976 -6.238 3.237 1.00 87.81 89 LEU A N 1
ATOM 631 C CA . LEU A 1 89 ? -2.819 -5.345 4.015 1.00 87.81 89 LEU A CA 1
ATOM 632 C C . LEU A 1 89 ? -3.606 -6.141 5.051 1.00 87.81 89 LEU A C 1
ATOM 634 O O . LEU A 1 89 ? -4.164 -7.203 4.768 1.00 87.81 89 LEU A O 1
ATOM 638 N N . TYR A 1 90 ? -3.673 -5.594 6.255 1.00 84.31 90 TYR A N 1
ATOM 639 C CA . TYR A 1 90 ? -4.332 -6.203 7.395 1.00 84.31 90 TYR A CA 1
ATOM 640 C C . TYR A 1 90 ? -5.154 -5.169 8.147 1.00 84.31 90 TYR A C 1
ATOM 642 O O . TYR A 1 90 ? -4.693 -4.060 8.395 1.00 84.31 90 TYR A O 1
ATOM 650 N N . ARG A 1 91 ? -6.345 -5.543 8.597 1.00 84.50 91 ARG A N 1
ATOM 651 C CA . ARG A 1 91 ? -7.090 -4.758 9.579 1.00 84.50 91 ARG A CA 1
ATOM 652 C C . ARG A 1 91 ? -6.678 -5.189 10.976 1.00 84.50 91 ARG A C 1
ATOM 654 O O . ARG A 1 91 ? -6.758 -6.370 11.317 1.00 84.50 91 ARG A O 1
ATOM 661 N N . THR A 1 92 ? -6.273 -4.226 11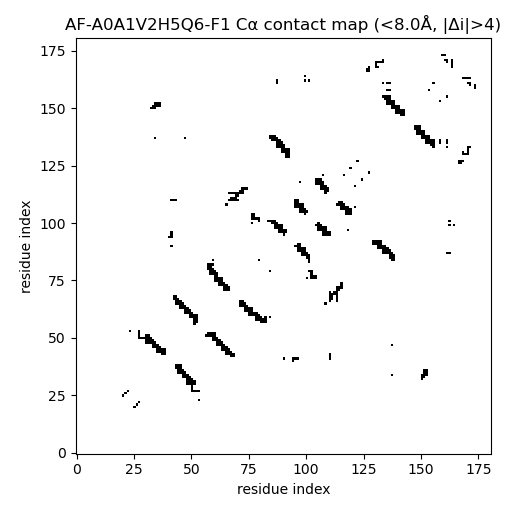.788 1.00 80.00 92 THR A N 1
ATOM 662 C CA . THR A 1 92 ? -6.018 -4.442 13.213 1.00 80.00 92 THR A CA 1
ATOM 663 C C . THR A 1 92 ? -7.340 -4.587 13.984 1.00 80.00 92 THR A C 1
ATOM 665 O O . THR A 1 92 ? -8.367 -4.079 13.533 1.00 80.00 92 THR A O 1
ATOM 668 N N . PRO A 1 93 ? -7.350 -5.199 15.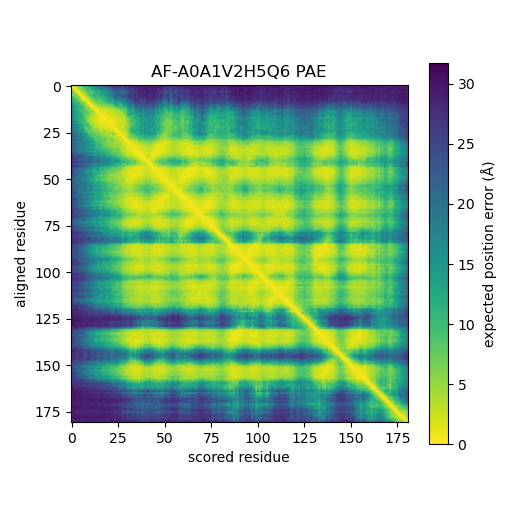182 1.00 76.56 93 PRO A N 1
ATOM 669 C CA . PRO A 1 93 ? -8.550 -5.280 16.023 1.00 76.56 93 PRO A CA 1
ATOM 670 C C . PRO A 1 93 ? -9.150 -3.917 16.386 1.00 76.56 93 PRO A C 1
ATOM 672 O O . PRO A 1 93 ? -10.333 -3.823 16.689 1.00 76.56 93 PRO A O 1
ATOM 675 N N . ARG A 1 94 ? -8.334 -2.855 16.350 1.00 75.38 94 ARG A N 1
ATOM 676 C CA . ARG A 1 94 ? -8.758 -1.474 16.612 1.00 75.38 94 ARG A CA 1
ATOM 677 C C . ARG A 1 94 ? -9.289 -0.756 15.361 1.00 75.38 94 ARG A C 1
ATOM 679 O O . ARG A 1 94 ? -9.563 0.434 15.424 1.00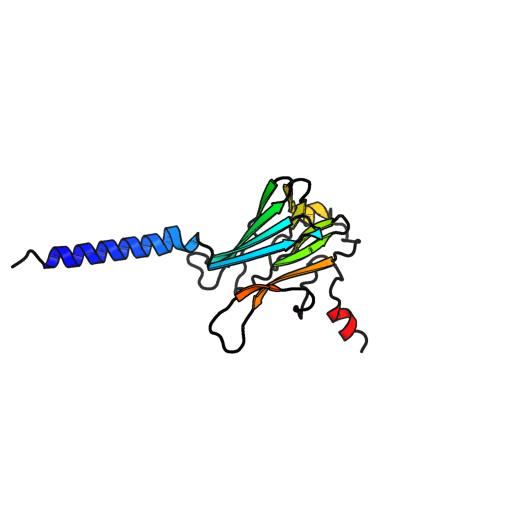 75.38 94 ARG A O 1
ATOM 686 N N . GLY A 1 95 ? -9.423 -1.452 14.229 1.00 79.12 95 GLY A N 1
ATOM 687 C CA . GLY A 1 95 ? -9.997 -0.922 12.984 1.00 79.12 95 GLY A CA 1
ATOM 688 C C . GLY A 1 95 ? -9.002 -0.224 12.052 1.00 79.12 95 GLY A C 1
ATOM 689 O O . GLY A 1 95 ? -9.285 -0.049 10.872 1.00 79.12 95 GLY A O 1
ATOM 690 N N . SER A 1 96 ? -7.812 0.116 12.535 1.00 84.06 96 SER A N 1
ATOM 691 C CA . SER A 1 96 ? -6.753 0.721 11.725 1.00 84.06 96 SER A CA 1
ATOM 692 C C . SER A 1 96 ? -6.087 -0.284 10.778 1.00 84.06 96 SER A C 1
ATOM 694 O O . SER A 1 96 ? -6.239 -1.503 10.935 1.00 84.06 96 SER A O 1
ATOM 696 N N . LEU A 1 97 ? -5.286 0.220 9.840 1.00 88.12 97 LEU A N 1
ATOM 697 C CA . LEU A 1 97 ? -4.631 -0.582 8.812 1.00 88.12 97 LEU A CA 1
ATOM 698 C C . LEU A 1 97 ? -3.187 -0.914 9.203 1.00 88.12 97 LEU A C 1
ATOM 700 O O . LEU A 1 97 ? -2.397 -0.022 9.482 1.00 88.12 97 LEU A O 1
ATOM 704 N N . ALA A 1 98 ? -2.816 -2.186 9.154 1.00 86.19 98 ALA A N 1
ATOM 705 C CA . ALA A 1 98 ? -1.433 -2.633 9.168 1.00 86.19 98 ALA A CA 1
ATOM 706 C C . ALA A 1 98 ? -0.996 -3.019 7.751 1.00 86.19 98 ALA A C 1
ATOM 708 O O . ALA A 1 98 ? -1.738 -3.657 7.000 1.00 86.19 98 ALA A O 1
ATOM 709 N N . VAL A 1 99 ? 0.219 -2.627 7.394 1.00 87.12 99 VAL A N 1
ATOM 710 C CA . VAL A 1 99 ? 0.841 -2.906 6.107 1.00 87.12 99 VAL A CA 1
ATOM 711 C C . VAL A 1 99 ? 2.112 -3.693 6.343 1.00 87.12 99 VAL A C 1
ATOM 713 O O . VAL A 1 99 ? 3.040 -3.210 6.987 1.00 87.12 99 VAL A O 1
ATOM 716 N N . VAL A 1 100 ? 2.133 -4.910 5.820 1.00 81.44 100 VAL A N 1
ATOM 717 C CA . VAL A 1 100 ? 3.222 -5.862 6.002 1.00 81.44 100 VAL A CA 1
ATOM 718 C C . VAL A 1 100 ? 3.982 -5.997 4.699 1.00 81.44 100 VAL A C 1
ATOM 720 O O . VAL A 1 100 ? 3.396 -6.228 3.634 1.00 81.44 100 VAL A O 1
ATOM 723 N N . THR A 1 101 ? 5.295 -5.862 4.792 1.00 78.75 101 THR A N 1
ATOM 724 C CA . THR A 1 101 ? 6.199 -5.859 3.647 1.00 78.75 101 THR A CA 1
ATOM 725 C C . THR A 1 101 ? 7.073 -7.111 3.657 1.00 78.75 101 THR A C 1
ATOM 727 O O . THR A 1 101 ? 7.363 -7.712 4.697 1.00 78.75 101 THR A O 1
ATOM 730 N N . MET A 1 102 ? 7.512 -7.550 2.475 1.00 71.81 102 MET A N 1
ATOM 731 C CA . MET A 1 102 ? 8.395 -8.716 2.382 1.00 71.81 102 MET A CA 1
ATOM 732 C C . MET A 1 102 ? 9.782 -8.470 2.973 1.00 71.81 102 MET A C 1
ATOM 734 O O . MET A 1 102 ? 10.358 -9.394 3.540 1.00 71.81 102 MET A O 1
ATOM 738 N N . LEU A 1 103 ? 10.297 -7.238 2.946 1.00 69.12 103 LEU A N 1
ATOM 739 C CA . LEU A 1 103 ? 11.597 -6.843 3.499 1.00 69.12 103 LEU A CA 1
ATOM 740 C C . LEU A 1 103 ? 11.496 -5.504 4.230 1.00 69.12 103 LEU A C 1
ATOM 742 O O . LEU A 1 103 ? 10.710 -4.640 3.862 1.00 69.12 103 LEU A O 1
ATOM 746 N N . GLY A 1 104 ? 12.341 -5.330 5.245 1.00 70.06 104 GLY A N 1
ATOM 747 C CA . GLY A 1 104 ? 12.387 -4.101 6.029 1.00 70.06 104 GLY A CA 1
ATOM 748 C C . GLY A 1 104 ? 11.277 -4.005 7.073 1.00 70.06 104 GLY A C 1
ATOM 749 O O . GLY A 1 104 ? 11.000 -4.971 7.788 1.00 70.06 104 GLY A O 1
ATOM 750 N N . GLU A 1 105 ? 10.728 -2.802 7.199 1.00 76.12 105 GLU A N 1
ATOM 751 C CA . GLU A 1 105 ? 9.780 -2.411 8.234 1.00 76.12 105 GLU A CA 1
ATOM 752 C C . GLU A 1 105 ? 8.327 -2.634 7.794 1.00 76.12 105 GLU A C 1
ATOM 754 O O . GLU A 1 105 ? 7.957 -2.432 6.636 1.00 76.12 105 GLU A O 1
ATOM 759 N N . ASP A 1 106 ? 7.507 -3.055 8.751 1.00 82.19 106 ASP A N 1
ATOM 760 C CA . ASP A 1 106 ? 6.056 -3.095 8.622 1.00 82.19 106 ASP A CA 1
ATOM 761 C C . ASP A 1 106 ? 5.481 -1.801 9.203 1.00 82.19 106 ASP A C 1
ATOM 763 O O . ASP A 1 106 ? 6.074 -1.204 10.102 1.00 82.19 106 ASP A O 1
ATOM 767 N N . PHE A 1 107 ? 4.310 -1.377 8.742 1.00 85.56 107 PHE A N 1
ATOM 768 C CA . PHE A 1 107 ? 3.724 -0.089 9.109 1.00 85.56 107 PHE A CA 1
ATOM 769 C C . PHE A 1 107 ? 2.306 -0.238 9.648 1.00 85.56 107 PHE A C 1
ATOM 771 O O . PHE A 1 107 ? 1.582 -1.172 9.316 1.00 85.56 107 PHE A O 1
ATOM 778 N N . PHE A 1 108 ? 1.886 0.732 10.445 1.00 86.81 108 PHE A N 1
ATOM 779 C CA . PHE A 1 108 ? 0.509 0.936 10.860 1.00 86.81 108 PHE A CA 1
ATOM 780 C C . PHE A 1 108 ? 0.058 2.322 10.412 1.00 86.81 108 PHE A C 1
ATOM 782 O O . PHE A 1 108 ? 0.752 3.304 10.670 1.00 86.81 108 PHE A O 1
ATOM 789 N N . TYR A 1 109 ? -1.102 2.397 9.770 1.00 89.62 109 TYR A N 1
ATOM 790 C CA . TYR A 1 109 ? -1.779 3.630 9.408 1.00 89.62 109 TYR A CA 1
ATOM 791 C C . TYR A 1 109 ? -3.036 3.813 10.259 1.00 89.62 109 TYR A C 1
ATOM 793 O O . TYR A 1 109 ? -3.973 3.008 10.206 1.00 89.62 109 TYR A O 1
ATOM 801 N N . ASP A 1 110 ? -3.053 4.910 11.009 1.00 87.25 110 ASP A N 1
ATOM 802 C CA . ASP A 1 110 ? -4.223 5.400 11.722 1.00 87.25 110 ASP A CA 1
ATOM 803 C C . ASP A 1 110 ? -4.974 6.395 10.836 1.00 87.25 110 ASP A C 1
ATOM 805 O O . ASP A 1 110 ? -4.541 7.538 10.671 1.00 87.25 110 ASP A O 1
ATOM 809 N N . ALA A 1 111 ? -6.102 5.969 10.270 1.00 85.00 111 ALA A N 1
ATOM 810 C CA . ALA A 1 111 ? -6.930 6.821 9.422 1.00 85.00 111 ALA A CA 1
ATOM 811 C C . ALA A 1 111 ? -7.591 7.977 10.195 1.00 85.00 111 ALA A C 1
ATOM 813 O O . ALA A 1 111 ? -7.846 9.030 9.607 1.00 85.00 111 ALA A O 1
ATOM 814 N N . ALA A 1 112 ? -7.841 7.804 11.499 1.00 84.31 112 ALA A N 1
ATOM 815 C CA . ALA A 1 112 ? -8.448 8.824 12.352 1.00 84.31 112 ALA A CA 1
ATOM 816 C C . ALA A 1 112 ? -7.429 9.881 12.798 1.00 84.31 112 ALA A C 1
ATOM 818 O O . ALA A 1 112 ? -7.794 11.037 12.986 1.00 84.31 112 ALA A O 1
ATOM 819 N N . ALA A 1 113 ? -6.155 9.506 12.929 1.00 85.94 113 ALA A N 1
ATOM 820 C CA . ALA A 1 113 ? -5.068 10.444 13.219 1.00 85.94 113 ALA A CA 1
ATOM 821 C C . ALA A 1 113 ? -4.314 10.925 11.964 1.00 85.94 113 ALA A C 1
ATOM 823 O O . ALA A 1 113 ? -3.445 11.787 12.070 1.00 85.94 113 ALA A O 1
ATOM 824 N N . GLY A 1 114 ? -4.582 10.342 10.791 1.00 88.25 114 GLY A N 1
ATOM 825 C CA . GLY A 1 114 ? -3.882 10.655 9.543 1.00 88.25 114 GLY A CA 1
ATOM 826 C C . GLY A 1 114 ? -2.381 10.348 9.594 1.00 88.25 114 GLY A C 1
ATOM 827 O O . GLY A 1 114 ? -1.600 10.990 8.898 1.00 88.25 114 GLY A O 1
ATOM 828 N N . SER A 1 115 ? -1.955 9.395 10.430 1.00 89.25 115 SER A N 1
ATOM 829 C CA . SER A 1 115 ? -0.536 9.166 10.734 1.00 89.25 115 SER A CA 1
ATOM 830 C C . SER A 1 115 ? -0.098 7.739 10.426 1.00 89.25 115 SER A C 1
ATOM 832 O O . SER A 1 115 ? -0.875 6.796 10.571 1.00 89.25 115 SER A O 1
ATOM 834 N N . VAL A 1 116 ? 1.164 7.582 10.020 1.00 89.81 116 VAL A N 1
ATOM 835 C CA . VAL A 1 116 ? 1.806 6.274 9.846 1.00 89.81 116 VAL A CA 1
ATOM 836 C C . VAL A 1 116 ? 2.915 6.112 10.870 1.00 89.81 116 VAL A C 1
ATOM 838 O O . VAL A 1 116 ? 3.651 7.056 11.159 1.00 89.81 116 VAL A O 1
ATOM 841 N N . ARG A 1 117 ? 3.036 4.909 11.425 1.00 84.94 117 ARG A N 1
ATOM 842 C CA . ARG A 1 117 ? 4.089 4.530 12.368 1.00 84.94 117 ARG A CA 1
ATOM 843 C C . ARG A 1 117 ? 4.647 3.165 12.000 1.00 84.94 117 ARG A C 1
ATOM 845 O O . ARG A 1 117 ? 3.980 2.378 11.332 1.00 84.94 117 ARG A O 1
ATOM 852 N N . SER A 1 118 ? 5.848 2.876 12.484 1.00 78.44 118 SER A N 1
ATOM 853 C CA . SER A 1 118 ? 6.378 1.516 12.496 1.00 78.44 118 SER A CA 1
ATOM 854 C C . SER A 1 118 ? 5.408 0.567 13.193 1.00 78.44 118 SER A C 1
ATOM 856 O O . SER A 1 118 ? 4.917 0.851 14.286 1.00 78.44 118 SER A O 1
ATOM 858 N N . LEU A 1 119 ? 5.164 -0.600 12.609 1.00 73.06 119 LEU A N 1
ATOM 859 C CA . LEU A 1 119 ? 4.411 -1.648 13.278 1.00 73.06 119 LEU A CA 1
ATOM 860 C C . LEU A 1 119 ? 5.173 -2.127 14.517 1.00 73.06 119 LEU A C 1
ATOM 862 O O . LEU A 1 119 ? 4.539 -2.362 15.537 1.00 73.06 119 LEU A O 1
ATOM 866 N N . ARG A 1 120 ? 6.516 -2.183 14.497 1.00 66.69 120 ARG A N 1
ATOM 867 C CA . ARG A 1 120 ? 7.309 -2.540 15.691 1.00 66.69 120 ARG A CA 1
ATOM 868 C C . ARG A 1 120 ? 7.045 -1.592 16.860 1.00 66.69 120 ARG A C 1
ATOM 870 O O . ARG A 1 120 ? 6.942 -2.059 17.990 1.00 66.69 120 ARG A O 1
ATOM 877 N N . SER A 1 121 ? 6.898 -0.290 16.598 1.00 54.53 121 SER A N 1
ATOM 878 C CA . SER A 1 121 ? 6.561 0.686 17.644 1.00 54.53 121 SER A CA 1
ATOM 879 C C . SER A 1 121 ? 5.097 0.617 18.081 1.00 54.53 121 SER A C 1
ATOM 881 O O . SER A 1 121 ? 4.784 1.006 19.202 1.00 54.53 121 SER A O 1
ATOM 883 N N . TYR A 1 122 ? 4.211 0.079 17.238 1.00 52.41 122 TYR A N 1
ATOM 884 C CA . TYR A 1 122 ? 2.816 -0.191 17.584 1.00 52.41 122 TYR A CA 1
ATOM 885 C C . TYR A 1 122 ? 2.654 -1.421 18.490 1.00 52.41 122 TYR A C 1
ATOM 887 O O . TYR A 1 122 ? 1.832 -1.387 19.404 1.00 52.41 122 TYR A O 1
ATOM 895 N N . VAL A 1 123 ? 3.427 -2.494 18.269 1.00 51.53 123 VAL A N 1
ATOM 896 C CA . VAL A 1 123 ? 3.328 -3.720 19.088 1.00 51.53 123 VAL A CA 1
ATOM 897 C C . VAL A 1 123 ? 4.153 -3.695 20.374 1.00 51.53 123 VAL A C 1
ATOM 899 O O . VAL A 1 123 ? 4.033 -4.612 21.173 1.00 51.53 123 VAL A O 1
ATOM 902 N N . GLY A 1 124 ? 5.013 -2.695 20.594 1.00 45.97 124 GLY A N 1
ATOM 903 C CA . GLY A 1 124 ? 5.803 -2.591 21.831 1.00 45.97 124 GLY A CA 1
ATOM 904 C C . GLY A 1 124 ? 6.704 -3.802 22.132 1.00 45.97 124 GLY A C 1
ATOM 905 O O . GLY A 1 124 ? 7.110 -3.986 23.271 1.00 45.97 124 GLY A O 1
ATOM 906 N N . GLY A 1 125 ? 7.002 -4.648 21.138 1.00 47.66 125 GLY A N 1
ATOM 907 C CA . GLY A 1 125 ? 7.698 -5.925 21.340 1.00 47.66 125 GLY A CA 1
ATOM 908 C C . GLY A 1 125 ? 6.830 -7.070 21.893 1.00 47.66 125 GLY A C 1
ATOM 909 O O . GLY A 1 125 ? 7.319 -8.197 21.960 1.00 47.66 125 GLY A O 1
ATOM 910 N N . GLU A 1 126 ? 5.561 -6.833 22.232 1.00 38.50 126 GLU A N 1
ATOM 911 C CA . GLU A 1 126 ? 4.606 -7.875 22.625 1.00 38.50 126 GLU A CA 1
ATOM 912 C C . GLU A 1 126 ? 3.975 -8.557 21.403 1.00 38.50 126 GLU A C 1
ATOM 914 O O . GLU A 1 126 ? 3.887 -7.997 20.305 1.00 38.50 126 GLU A O 1
ATOM 919 N N . ARG A 1 127 ? 3.548 -9.815 21.582 1.00 47.44 127 ARG A N 1
ATOM 920 C CA . ARG A 1 127 ? 2.795 -10.552 20.562 1.00 47.44 127 ARG A CA 1
ATOM 921 C C . ARG A 1 127 ? 1.557 -9.746 20.178 1.00 47.44 127 ARG A C 1
ATOM 923 O O . ARG A 1 127 ? 0.846 -9.214 21.023 1.00 47.44 127 ARG A O 1
ATOM 930 N N . VAL A 1 128 ? 1.279 -9.712 18.877 1.00 50.44 128 VAL A N 1
ATOM 931 C CA . VAL A 1 128 ? -0.005 -9.275 18.333 1.00 50.44 128 VAL A CA 1
ATOM 932 C C . VAL A 1 128 ? -1.068 -10.295 18.774 1.00 50.44 128 VAL A C 1
ATOM 934 O O . VAL A 1 128 ? -1.457 -11.170 18.007 1.00 50.44 128 VAL A O 1
ATOM 937 N N . ASP A 1 129 ? -1.516 -10.224 20.026 1.00 46.66 129 ASP A N 1
ATOM 938 C CA . ASP A 1 129 ? -2.499 -11.160 20.595 1.00 46.66 129 ASP A CA 1
ATOM 939 C C . ASP A 1 129 ? -3.927 -10.918 20.071 1.00 46.66 129 ASP A C 1
ATOM 941 O O . ASP A 1 129 ? -4.861 -11.649 20.390 1.00 46.66 129 ASP A O 1
ATOM 945 N N . GLY A 1 130 ? -4.118 -9.921 19.206 1.00 54.06 130 GLY A N 1
ATOM 946 C CA . GLY A 1 130 ? -5.386 -9.664 18.539 1.00 54.06 130 GLY A CA 1
ATOM 947 C C . GLY A 1 130 ? -5.340 -10.077 17.074 1.00 54.06 130 GLY A C 1
ATOM 948 O O . GLY A 1 130 ? -4.548 -9.543 16.305 1.00 54.06 130 GLY A O 1
ATOM 949 N N . ALA A 1 131 ? -6.208 -11.005 16.677 1.00 67.94 131 ALA A N 1
ATOM 950 C CA . ALA A 1 131 ? -6.306 -11.535 15.319 1.00 67.94 131 ALA A CA 1
ATOM 951 C C . ALA A 1 131 ? -6.469 -10.420 14.266 1.00 67.94 131 ALA A C 1
ATOM 953 O O . ALA A 1 131 ? -7.552 -9.855 14.105 1.00 67.94 131 ALA A O 1
ATOM 954 N N . PHE A 1 132 ? -5.403 -10.099 13.529 1.00 77.69 132 PHE A N 1
ATOM 955 C CA . PHE A 1 132 ? -5.524 -9.201 12.383 1.00 77.69 132 PHE A CA 1
ATOM 956 C C . PHE A 1 132 ? -6.371 -9.887 11.310 1.00 77.69 132 PHE A C 1
ATOM 958 O O . PHE A 1 132 ? -6.206 -11.076 11.035 1.00 77.69 132 PHE A O 1
ATOM 965 N N . THR A 1 133 ? -7.272 -9.136 10.682 1.00 80.88 133 THR A N 1
ATOM 966 C CA . THR A 1 133 ? -8.027 -9.633 9.527 1.00 80.88 133 THR A CA 1
ATOM 967 C C . THR A 1 133 ? -7.216 -9.371 8.269 1.00 80.88 133 THR A C 1
ATOM 969 O O . THR A 1 133 ? -6.880 -8.222 7.993 1.00 80.88 133 THR A O 1
ATOM 972 N N . TYR A 1 134 ? -6.896 -10.409 7.501 1.00 81.50 134 TYR A N 1
ATOM 973 C CA . TYR A 1 134 ? -6.233 -10.236 6.211 1.00 81.50 134 TYR A CA 1
ATOM 974 C C . TYR A 1 134 ? -7.180 -9.570 5.205 1.00 81.50 134 TYR A C 1
ATOM 976 O O . TYR A 1 134 ? -8.322 -9.999 5.060 1.00 81.50 134 TYR A O 1
ATOM 984 N N . LEU A 1 135 ? -6.710 -8.517 4.531 1.00 84.81 135 LEU A N 1
ATOM 985 C CA . LEU A 1 135 ? -7.489 -7.738 3.558 1.00 84.81 135 LEU A CA 1
ATOM 986 C C . LEU A 1 135 ? -7.038 -7.965 2.108 1.00 84.81 135 LEU A C 1
ATOM 988 O O . LEU A 1 135 ? -7.655 -7.430 1.191 1.00 84.81 135 LEU A O 1
ATOM 992 N N . GLY A 1 136 ? -5.971 -8.738 1.898 1.00 85.88 136 GLY A N 1
ATOM 993 C CA . GLY A 1 136 ? -5.373 -8.974 0.587 1.00 85.88 136 GLY A CA 1
ATOM 994 C C . GLY A 1 136 ? -3.948 -8.437 0.491 1.00 85.88 136 GLY A C 1
ATOM 995 O O . GLY A 1 136 ? -3.367 -7.966 1.473 1.00 85.88 136 GLY A O 1
ATOM 996 N N . ALA A 1 137 ? -3.366 -8.509 -0.700 1.00 87.56 137 ALA A N 1
ATOM 997 C CA . ALA A 1 137 ? -2.046 -7.953 -0.968 1.00 87.56 137 ALA A CA 1
ATOM 998 C C . ALA A 1 137 ? -1.986 -7.301 -2.342 1.00 87.56 137 ALA A C 1
ATOM 1000 O O . ALA A 1 137 ? -2.605 -7.779 -3.290 1.00 87.56 137 ALA A O 1
ATOM 1001 N N . PHE A 1 138 ? -1.245 -6.202 -2.449 1.00 88.44 138 PHE A N 1
ATOM 1002 C CA . PHE A 1 138 ? -0.852 -5.704 -3.755 1.00 88.44 138 PHE A CA 1
ATOM 1003 C C . PHE A 1 138 ? 0.132 -6.689 -4.366 1.00 88.44 138 PHE A C 1
ATOM 1005 O O . PHE A 1 138 ? 1.154 -6.995 -3.745 1.00 88.44 138 PHE A O 1
ATOM 1012 N N . ASP A 1 139 ? -0.209 -7.198 -5.543 1.00 84.44 139 ASP A N 1
ATOM 1013 C CA . ASP A 1 139 ? 0.569 -8.224 -6.219 1.00 84.44 139 ASP A CA 1
ATOM 1014 C C . ASP A 1 139 ? 0.448 -8.108 -7.741 1.00 84.44 139 ASP A C 1
ATOM 1016 O O . ASP A 1 139 ? -0.463 -7.459 -8.278 1.00 84.44 139 ASP A O 1
ATOM 1020 N N . PHE A 1 140 ? 1.388 -8.751 -8.424 1.00 79.50 140 PHE A N 1
ATOM 1021 C CA . PHE A 1 140 ? 1.347 -8.947 -9.860 1.00 79.50 140 PHE A CA 1
ATOM 1022 C C . PHE A 1 140 ? 0.367 -10.065 -10.204 1.00 79.50 140 PHE A C 1
ATOM 1024 O O . PHE A 1 140 ? 0.400 -11.155 -9.641 1.00 79.50 140 PHE A O 1
ATOM 1031 N N . VAL A 1 141 ? -0.510 -9.786 -11.158 1.00 78.06 141 VAL A N 1
ATOM 1032 C CA . VAL A 1 141 ? -1.461 -10.748 -11.698 1.00 78.06 141 VAL A CA 1
ATOM 1033 C C . VAL A 1 141 ? -1.095 -10.985 -13.149 1.00 78.06 141 VAL A C 1
ATOM 1035 O O . VAL A 1 141 ? -1.305 -10.126 -14.012 1.00 78.06 141 VAL A O 1
ATOM 1038 N N . GLU A 1 142 ? -0.535 -12.161 -13.411 1.00 69.62 142 GLU A N 1
ATOM 1039 C CA . GLU A 1 142 ? -0.358 -12.655 -14.768 1.00 69.62 142 GLU A CA 1
ATOM 1040 C C . GLU A 1 142 ? -1.719 -13.078 -15.318 1.00 69.62 142 GLU A C 1
ATOM 1042 O O . GLU A 1 142 ? -2.408 -13.931 -14.758 1.00 69.62 142 GLU A O 1
ATOM 1047 N N . THR A 1 143 ? -2.141 -12.456 -16.416 1.00 59.53 143 THR A N 1
ATOM 1048 C CA . THR A 1 143 ? -3.357 -12.879 -17.114 1.00 59.53 143 THR A CA 1
ATOM 1049 C C . THR A 1 143 ? -2.965 -13.866 -18.205 1.00 59.53 143 THR A C 1
ATOM 1051 O O . THR A 1 143 ? -2.296 -13.488 -19.166 1.00 59.53 143 THR A O 1
ATOM 1054 N N . ALA A 1 144 ? -3.384 -15.127 -18.074 1.00 54.16 144 ALA A N 1
ATOM 1055 C CA . ALA A 1 144 ? -3.117 -16.153 -19.079 1.00 54.16 144 ALA A CA 1
ATOM 1056 C C . ALA A 1 144 ? -3.546 -15.672 -20.481 1.00 54.16 144 ALA A C 1
ATOM 1058 O O . ALA A 1 144 ? -4.693 -15.276 -20.694 1.00 54.16 144 ALA A O 1
ATOM 1059 N N . GLY A 1 145 ? -2.611 -15.682 -21.435 1.00 52.56 145 GLY A N 1
ATOM 1060 C CA . GLY A 1 145 ? -2.867 -15.320 -22.833 1.00 52.56 145 GLY A CA 1
ATOM 1061 C C . GLY A 1 145 ? -2.859 -13.820 -23.164 1.00 52.56 145 GLY A C 1
ATOM 1062 O O . GLY A 1 145 ? -3.090 -13.472 -24.321 1.00 52.56 145 GLY A O 1
ATOM 1063 N N . ARG A 1 146 ? -2.567 -12.922 -22.212 1.00 48.47 146 ARG A N 1
ATOM 1064 C CA . ARG A 1 146 ? -2.315 -11.497 -22.497 1.00 48.47 146 ARG A CA 1
ATOM 1065 C C . ARG A 1 146 ? -0.879 -11.129 -22.143 1.00 48.47 146 ARG A C 1
ATOM 1067 O O . ARG A 1 146 ? -0.409 -11.426 -21.052 1.00 48.47 146 ARG A O 1
ATOM 1074 N N . GLN A 1 147 ? -0.196 -10.429 -23.049 1.00 41.03 147 GLN A N 1
ATOM 1075 C CA . GLN A 1 147 ? 1.017 -9.701 -22.684 1.00 41.03 147 GLN A CA 1
ATOM 1076 C C . GLN A 1 147 ? 0.608 -8.538 -21.778 1.00 41.03 147 GLN A C 1
ATOM 1078 O O . GLN A 1 147 ? 0.067 -7.538 -22.245 1.00 41.03 147 GLN A O 1
ATOM 1083 N N . GLY A 1 148 ? 0.786 -8.704 -20.473 1.00 52.75 148 GLY A N 1
ATOM 1084 C CA . GLY A 1 148 ? 0.451 -7.673 -19.503 1.00 52.75 148 GLY A CA 1
ATOM 1085 C C . GLY A 1 148 ? 0.541 -8.196 -18.082 1.00 52.75 148 GLY A C 1
ATOM 1086 O O . GLY A 1 148 ? -0.277 -9.005 -17.651 1.00 52.75 148 GLY A O 1
ATOM 1087 N N . VAL A 1 149 ? 1.534 -7.704 -17.350 1.00 63.06 149 VAL A N 1
ATOM 1088 C CA . VAL A 1 149 ? 1.588 -7.831 -15.899 1.00 63.06 149 VAL A CA 1
ATOM 1089 C C . VAL A 1 149 ? 0.687 -6.736 -15.325 1.00 63.06 149 VAL A C 1
ATOM 1091 O O . VAL A 1 149 ? 0.965 -5.548 -15.495 1.00 63.06 149 VAL A O 1
ATOM 1094 N N . HIS A 1 150 ? -0.420 -7.117 -14.686 1.00 72.88 150 HIS A N 1
ATOM 1095 C CA . HIS A 1 150 ? -1.320 -6.166 -14.034 1.00 72.88 150 HIS A CA 1
ATOM 1096 C C . HIS A 1 150 ? -1.040 -6.134 -12.536 1.00 72.88 150 HIS A C 1
ATOM 1098 O O . HIS A 1 150 ? -1.118 -7.160 -11.869 1.00 72.88 150 HIS A O 1
ATOM 1104 N N . PHE A 1 151 ? -0.743 -4.955 -11.997 1.00 82.62 151 PHE A N 1
ATOM 1105 C CA . PHE A 1 151 ? -0.531 -4.779 -10.565 1.00 82.62 151 PHE A CA 1
ATOM 1106 C C . PHE A 1 151 ? -1.813 -4.261 -9.910 1.00 82.62 151 PHE A C 1
ATOM 1108 O O . PHE A 1 151 ? -2.349 -3.229 -10.318 1.00 82.62 151 PHE A O 1
ATOM 1115 N N . ARG A 1 152 ? -2.341 -4.982 -8.920 1.00 88.38 152 ARG A N 1
ATOM 1116 C CA . ARG A 1 152 ? -3.576 -4.603 -8.209 1.00 88.38 152 ARG A CA 1
ATOM 1117 C C . ARG A 1 152 ? -3.595 -5.162 -6.795 1.00 88.38 152 ARG A C 1
ATOM 1119 O O . ARG A 1 152 ? -2.779 -6.008 -6.452 1.00 88.38 152 ARG A O 1
ATOM 1126 N N . LEU A 1 153 ? -4.568 -4.731 -5.993 1.00 89.75 153 LEU A N 1
ATOM 1127 C CA . LEU A 1 153 ? -4.906 -5.455 -4.771 1.00 89.75 153 LEU A CA 1
ATOM 1128 C C . LEU A 1 153 ? -5.595 -6.776 -5.151 1.00 89.75 153 LEU A C 1
ATOM 1130 O O . LEU A 1 153 ? -6.650 -6.779 -5.792 1.00 89.75 153 LEU A O 1
ATOM 1134 N N . VAL A 1 154 ? -4.983 -7.889 -4.766 1.00 87.62 154 VAL A N 1
ATOM 1135 C CA . VAL A 1 154 ? -5.548 -9.235 -4.856 1.00 87.62 154 VAL A CA 1
ATOM 1136 C C . VAL A 1 154 ? -6.253 -9.535 -3.539 1.00 87.62 154 VAL A C 1
ATOM 1138 O O . VAL A 1 154 ? -5.657 -9.397 -2.468 1.00 87.62 154 VAL A O 1
ATOM 1141 N N . SER A 1 155 ? -7.536 -9.886 -3.621 1.00 85.81 155 SER A N 1
ATOM 1142 C CA . SER A 1 155 ? -8.377 -10.142 -2.451 1.00 85.81 155 SER A CA 1
ATOM 1143 C C . SER A 1 155 ? -7.940 -11.409 -1.696 1.00 85.81 155 SER A C 1
ATOM 1145 O O . SER A 1 155 ? -7.259 -12.264 -2.270 1.00 85.81 155 SER A O 1
ATOM 1147 N N . PRO A 1 156 ? -8.341 -11.579 -0.421 1.00 81.62 156 PRO A N 1
ATOM 1148 C CA . PRO A 1 156 ? -8.078 -12.807 0.327 1.00 81.62 156 PRO A CA 1
ATOM 1149 C C . PRO A 1 156 ? -8.573 -14.082 -0.371 1.00 81.62 156 PRO A C 1
ATOM 1151 O O . PRO A 1 156 ? -7.898 -15.106 -0.307 1.00 81.62 156 PRO A O 1
ATOM 1154 N N . ASP A 1 157 ? -9.718 -14.020 -1.056 1.00 79.69 157 ASP A N 1
ATOM 1155 C CA . ASP A 1 157 ? -10.322 -15.179 -1.728 1.00 79.69 157 ASP A CA 1
ATOM 1156 C C . ASP A 1 157 ? -9.552 -15.588 -2.988 1.00 79.69 157 ASP A C 1
ATOM 1158 O O . ASP A 1 157 ? -9.464 -16.773 -3.324 1.00 79.69 157 ASP A O 1
ATOM 1162 N N . GLU A 1 158 ? -8.941 -14.619 -3.664 1.00 77.94 158 GLU A N 1
ATOM 1163 C CA . GLU A 1 158 ? -8.098 -14.842 -4.838 1.00 77.94 158 GLU A CA 1
ATOM 1164 C C . GLU A 1 158 ? -6.662 -15.221 -4.465 1.00 77.94 158 GLU A C 1
ATOM 1166 O O . GLU A 1 158 ? -5.973 -15.850 -5.266 1.00 77.94 158 GLU A O 1
ATOM 1171 N N . GLN A 1 159 ? -6.203 -14.882 -3.255 1.00 74.00 159 GLN A N 1
ATOM 1172 C CA . GLN A 1 159 ? -4.838 -15.183 -2.839 1.00 74.00 159 GLN A CA 1
ATOM 1173 C C . GLN A 1 159 ? -4.656 -16.623 -2.353 1.00 74.00 159 GLN A C 1
ATOM 1175 O O . GLN A 1 159 ? -5.297 -17.071 -1.398 1.00 74.00 159 GLN A O 1
ATOM 1180 N N . ALA A 1 160 ? -3.718 -17.347 -2.962 1.00 61.50 160 ALA A N 1
ATOM 1181 C CA . ALA A 1 160 ? -3.294 -18.662 -2.487 1.00 61.50 160 ALA A CA 1
ATOM 1182 C C . ALA A 1 160 ? -2.500 -18.563 -1.171 1.00 61.50 160 ALA A C 1
ATOM 1184 O O . ALA A 1 160 ? -2.542 -19.479 -0.348 1.00 61.50 160 ALA A O 1
ATOM 1185 N N . GLU A 1 161 ? -1.831 -17.429 -0.943 1.00 60.72 161 GLU A N 1
ATOM 1186 C CA . GLU A 1 161 ? -0.894 -17.231 0.159 1.00 60.72 161 GLU A CA 1
ATOM 1187 C C . GLU A 1 161 ? -1.172 -15.908 0.884 1.00 60.72 161 GLU A C 1
ATOM 1189 O O . GLU A 1 161 ? -1.101 -14.830 0.293 1.00 60.72 161 GLU A O 1
ATOM 1194 N N . CYS A 1 162 ? -1.427 -15.966 2.195 1.00 60.72 162 CYS A N 1
ATOM 1195 C CA . CYS A 1 162 ? -1.213 -14.790 3.037 1.00 60.72 162 CYS A CA 1
ATOM 1196 C C . CYS A 1 162 ? 0.278 -14.749 3.396 1.00 60.72 162 CYS A C 1
ATOM 1198 O O . CYS A 1 162 ? 0.862 -15.797 3.661 1.00 60.72 162 CYS A O 1
ATOM 1200 N N . ASN A 1 163 ? 0.915 -13.575 3.401 1.00 58.59 163 ASN A N 1
ATOM 1201 C CA . ASN A 1 163 ? 2.243 -13.440 4.001 1.00 58.59 163 ASN A CA 1
ATOM 1202 C C . ASN A 1 163 ? 2.023 -13.335 5.514 1.00 58.59 163 ASN A C 1
ATOM 1204 O O . ASN A 1 163 ? 1.658 -12.235 5.950 1.00 58.59 163 ASN A O 1
ATOM 1208 N N . PRO A 1 164 ? 2.130 -14.432 6.302 1.00 52.75 164 PRO A N 1
ATOM 1209 C CA . PRO A 1 164 ? 1.924 -14.340 7.738 1.00 52.75 164 PRO A CA 1
ATOM 1210 C C . PRO A 1 164 ? 2.896 -13.277 8.216 1.00 52.75 164 PRO A C 1
ATOM 1212 O O . PRO A 1 164 ? 4.089 -13.366 7.924 1.00 52.75 164 PRO A O 1
ATOM 1215 N N . ALA A 1 165 ? 2.376 -12.227 8.852 1.00 50.47 165 ALA A N 1
ATOM 1216 C CA . ALA A 1 165 ? 3.217 -11.145 9.328 1.00 50.47 165 ALA A CA 1
ATOM 1217 C C . ALA A 1 165 ? 4.447 -11.757 10.004 1.00 50.47 165 ALA A C 1
ATOM 1219 O O . ALA A 1 165 ? 4.311 -12.708 10.782 1.00 50.47 165 ALA A O 1
ATOM 1220 N N . LYS A 1 166 ? 5.638 -11.236 9.686 1.00 50.94 166 LYS A N 1
ATOM 1221 C CA . LYS A 1 166 ? 6.923 -11.686 10.252 1.00 50.94 166 LYS A CA 1
ATOM 1222 C C . LYS A 1 166 ? 6.903 -11.771 11.788 1.00 50.94 166 LYS A C 1
ATOM 1224 O O . LYS A 1 166 ? 7.773 -12.383 12.394 1.00 50.94 166 LYS A O 1
ATOM 1229 N N . SER A 1 167 ? 5.885 -11.198 12.416 1.00 42.06 167 SER A N 1
ATOM 1230 C CA . SER A 1 167 ? 5.444 -11.370 13.791 1.00 42.06 167 SER A CA 1
ATOM 1231 C C . SER A 1 167 ? 4.146 -12.202 13.896 1.00 42.06 167 SER A C 1
ATOM 1233 O O . SER A 1 167 ? 3.060 -11.651 13.979 1.00 42.06 167 SER A O 1
ATOM 1235 N N . ALA A 1 168 ? 4.249 -13.534 13.958 1.00 43.91 168 ALA A N 1
ATOM 1236 C CA . ALA A 1 168 ? 3.319 -14.454 14.650 1.00 43.91 168 ALA A CA 1
ATOM 1237 C C . ALA A 1 168 ? 1.780 -14.357 14.416 1.00 43.91 168 ALA A C 1
ATOM 1239 O O . ALA A 1 168 ? 1.021 -14.943 15.193 1.00 43.91 168 ALA A O 1
ATOM 1240 N N . VAL A 1 169 ? 1.283 -13.691 13.369 1.00 46.38 169 VAL A N 1
ATOM 1241 C CA . VAL A 1 169 ? -0.164 -13.553 13.121 1.00 46.38 169 VAL A CA 1
ATOM 1242 C C . VAL A 1 169 ? -0.696 -14.739 12.310 1.00 46.38 169 VAL A C 1
ATOM 1244 O O . VAL A 1 169 ? -0.472 -14.867 11.106 1.00 46.38 169 VAL A O 1
ATOM 1247 N N . ALA A 1 170 ? -1.467 -15.600 12.973 1.00 48.28 170 ALA A N 1
ATOM 1248 C CA . ALA A 1 170 ? -2.221 -16.685 12.355 1.00 48.28 170 ALA A CA 1
ATOM 1249 C C . ALA A 1 170 ? -3.478 -16.160 11.627 1.00 48.28 170 ALA A C 1
ATOM 1251 O O . ALA A 1 170 ? -4.589 -16.316 12.131 1.00 48.28 170 ALA A O 1
ATOM 1252 N N . ALA A 1 171 ? -3.318 -15.572 10.438 1.00 51.28 171 ALA A N 1
ATOM 1253 C CA . ALA A 1 171 ? -4.430 -15.059 9.621 1.00 51.28 171 ALA A CA 1
ATOM 1254 C C . ALA A 1 171 ? -4.487 -15.652 8.199 1.00 51.28 171 ALA A C 1
ATOM 1256 O O . ALA A 1 171 ? -4.921 -14.985 7.268 1.00 51.28 171 ALA A O 1
ATOM 1257 N N . CYS A 1 172 ? -4.083 -16.915 8.026 1.00 54.91 172 CYS A N 1
ATOM 1258 C CA . CYS A 1 172 ? -4.276 -17.658 6.776 1.00 54.91 172 CYS A CA 1
ATOM 1259 C C . CYS A 1 172 ? -5.442 -18.656 6.931 1.00 54.91 172 CYS A C 1
ATOM 1261 O O . CYS A 1 172 ? -5.253 -19.713 7.543 1.00 54.91 172 CYS A O 1
ATOM 1263 N N . PRO A 1 173 ? -6.633 -18.385 6.366 1.00 45.91 173 PRO A N 1
ATOM 1264 C CA . PRO A 1 173 ? -7.730 -19.352 6.335 1.00 45.91 173 PRO A CA 1
ATOM 1265 C C . PRO A 1 173 ? -7.359 -20.624 5.552 1.00 45.91 173 PRO A C 1
ATOM 1267 O O . PRO A 1 173 ? -7.654 -21.727 6.006 1.00 45.91 173 PRO A O 1
ATOM 1270 N N . ARG A 1 174 ? -6.625 -20.493 4.432 1.00 44.59 174 ARG A N 1
ATOM 1271 C CA . ARG A 1 174 ? -6.252 -21.631 3.565 1.00 44.59 174 ARG A CA 1
ATOM 1272 C C . ARG A 1 174 ? -5.215 -22.585 4.180 1.00 44.59 174 ARG A C 1
ATOM 1274 O O . ARG A 1 174 ? -5.347 -23.792 4.017 1.00 44.59 174 ARG A O 1
ATOM 1281 N N . LEU A 1 175 ? -4.271 -22.101 4.995 1.00 38.31 175 LEU A N 1
ATOM 1282 C CA . LEU A 1 175 ? -3.338 -22.982 5.728 1.00 38.31 175 LEU A CA 1
ATOM 1283 C C . LEU A 1 175 ? -3.998 -23.750 6.886 1.00 38.31 175 LEU A C 1
ATOM 1285 O O . LEU A 1 175 ? -3.449 -24.755 7.334 1.00 38.31 175 LEU A O 1
ATOM 1289 N N . ARG A 1 176 ? -5.166 -23.314 7.385 1.00 42.34 176 ARG A N 1
ATOM 1290 C CA . ARG A 1 176 ? -5.920 -24.085 8.391 1.00 42.34 176 ARG A CA 1
ATOM 1291 C C . ARG A 1 176 ? -6.665 -25.271 7.780 1.00 42.34 176 ARG A C 1
ATOM 1293 O O . ARG A 1 176 ? -6.860 -26.251 8.491 1.00 42.34 176 ARG A O 1
ATOM 1300 N N . ALA A 1 177 ? -7.053 -25.191 6.506 1.00 39.62 177 ALA A N 1
ATOM 1301 C CA 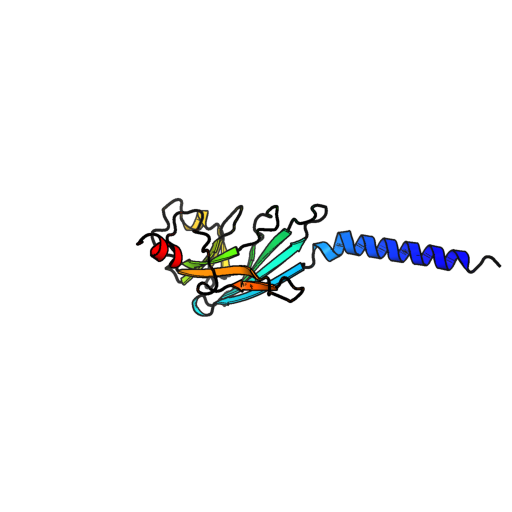. ALA A 1 177 ? -7.691 -26.298 5.794 1.00 39.62 177 ALA A CA 1
ATOM 1302 C C . ALA A 1 177 ? -6.675 -27.401 5.442 1.00 39.62 177 ALA A C 1
ATOM 1304 O O . ALA A 1 177 ? -6.914 -28.558 5.753 1.00 39.62 177 ALA A O 1
ATOM 1305 N N . ALA A 1 178 ? -5.486 -27.038 4.946 1.00 36.66 178 ALA A N 1
ATOM 1306 C CA . ALA A 1 178 ? -4.443 -27.995 4.547 1.00 36.66 178 ALA A CA 1
ATOM 1307 C C . ALA A 1 178 ? -3.659 -28.660 5.706 1.00 36.66 178 ALA A C 1
ATOM 1309 O O . ALA A 1 178 ? -2.761 -29.455 5.464 1.00 36.66 178 ALA A O 1
ATOM 1310 N N . ARG A 1 179 ? -3.944 -28.314 6.969 1.00 38.06 179 ARG A N 1
ATOM 1311 C CA . ARG A 1 179 ? -3.356 -28.958 8.168 1.00 38.06 179 ARG A CA 1
ATOM 1312 C C . ARG A 1 179 ? -4.350 -29.838 8.93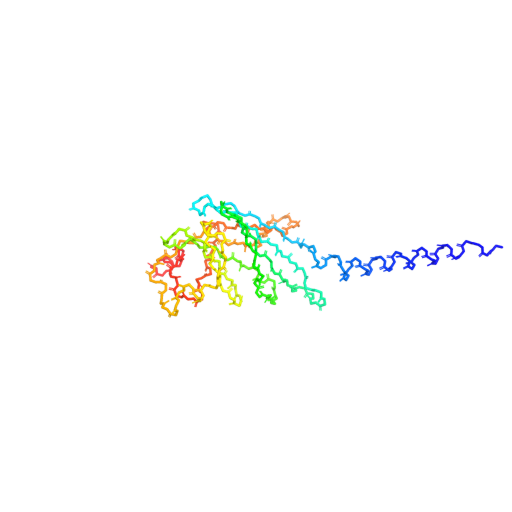5 1.00 38.06 179 ARG A C 1
ATOM 1314 O O . ARG A 1 179 ? -4.029 -30.297 10.029 1.00 38.06 179 ARG A O 1
ATOM 1321 N N . ARG A 1 180 ? -5.572 -29.994 8.420 1.00 42.78 180 ARG A N 1
ATOM 1322 C CA . ARG A 1 180 ? -6.623 -30.855 8.992 1.00 42.78 180 ARG A CA 1
ATOM 1323 C C . ARG A 1 180 ? -6.934 -32.072 8.112 1.00 42.78 180 ARG A C 1
ATOM 1325 O O . ARG A 1 180 ? -7.957 -32.712 8.329 1.00 42.78 180 ARG A O 1
ATOM 1332 N N . GLU A 1 181 ? -6.044 -32.374 7.177 1.00 37.03 181 GLU A N 1
ATOM 1333 C CA . GLU A 1 181 ? -5.953 -33.628 6.422 1.00 37.03 181 GLU A CA 1
ATOM 1334 C C . GLU A 1 181 ? -4.579 -34.244 6.701 1.00 37.03 181 GLU A C 1
ATOM 1336 O O . GLU A 1 181 ? -4.504 -35.489 6.778 1.00 37.03 181 GLU A O 1
#

Secondary structure (DSSP, 8-state):
--SSHHHHHHHHHHHHHHHHHIIIIIGGGS-SEEEEEEEGGGTEEEEEEEEEPTT-TT-EEEEEEEEETTEEEEE-PPPBSSS---EEEEE-TTSPEEEEESSS--EEEETTTTEEEEHHHHHTTS---S-PEEEEEEEEEE-TTSS-EEEEEEPTTT-S-----TTT----HHHHHTT--

Foldseek 3Di:
DPPPPVVVVVVVVVVVVVVVCCLPPPQQPAFPAKEWDDDVLLQKIKIKGWGDDPPQPQKIWIKIWIQHPQGIDIDTFDIDHRNPFKWWWWQQPVSWIWIAGPDDFTWTARRVNNDIDTVCVVCVPPASPTAIATAFIFDWDDDPPDPDTHTYGDGLVRDPDDPQHPGDHPHNPNVVVVVVD

Solvent-accessible surface area (backbone atoms only — not comparable to full-atom values): 10264 Å² total; per-residue (Å²): 144,74,77,69,64,60,59,56,54,53,50,54,52,49,54,50,50,50,50,51,48,38,63,73,73,43,53,47,77,41,59,79,41,69,27,70,46,77,40,75,88,43,53,31,34,42,33,44,34,33,20,52,40,84,97,39,89,71,25,38,37,42,37,40,37,39,39,26,88,55,35,64,38,77,48,67,52,56,60,48,76,81,60,69,74,46,39,35,36,26,35,39,79,86,46,33,40,34,40,39,48,79,46,81,66,35,34,30,38,37,28,82,71,23,43,71,45,52,33,66,74,73,42,72,83,50,79,69,85,55,77,45,44,65,63,23,28,36,38,78,43,80,46,90,95,49,98,53,82,44,57,35,69,40,43,55,90,75,44,91,68,67,81,58,46,96,67,85,42,90,49,47,73,65,65,58,59,75,71,75,117

pLDDT: mean 71.81, std 16.4, range [36.66, 94.25]